Protein AF-0000000079924191 (afdb_homodimer)

Nearest PDB structures (foldseek):
  1yd8-assembly2_G  TM=4.237E-01  e=4.856E+00  Homo sapiens
  1yd8-assembly2_G  TM=4.232E-01  e=4.811E+00  Homo sapiens
  6upv-assembly1_L  TM=2.919E-01  e=5.060E+00  Homo sapiens

Structure (mmCIF, N/CA/C/O backbone):
data_AF-0000000079924191-model_v1
#
loop_
_entity.id
_entity.type
_entity.pdbx_description
1 polymer 'Immunity protein 41'
#
loop_
_atom_site.group_PDB
_atom_site.id
_atom_site.type_symbol
_atom_site.label_atom_id
_atom_site.label_alt_id
_atom_site.label_comp_id
_atom_site.label_asym_id
_atom_site.label_entity_id
_atom_site.label_seq_id
_atom_site.pdbx_PDB_ins_code
_atom_site.Cartn_x
_atom_site.Cartn_y
_atom_site.Cartn_z
_atom_site.occupancy
_atom_site.B_iso_or_equiv
_atom_site.auth_seq_id
_atom_site.auth_comp_id
_atom_site.auth_asym_id
_atom_site.auth_atom_id
_atom_site.pdbx_PDB_model_num
ATOM 1 N N . MET A 1 1 ? -20.125 10.992 14.367 1 41.91 1 MET A N 1
ATOM 2 C CA . MET A 1 1 ? -19 10.469 13.594 1 41.91 1 MET A CA 1
ATOM 3 C C . MET A 1 1 ? -19.438 10.062 12.195 1 41.91 1 MET A C 1
ATOM 5 O O . MET A 1 1 ? -20.453 9.375 12.039 1 41.91 1 MET A O 1
ATOM 9 N N . ASN A 1 2 ? -19.031 10.797 11.133 1 60.72 2 ASN A N 1
ATOM 10 C CA . ASN A 1 2 ? -19.531 10.555 9.781 1 60.72 2 ASN A CA 1
ATOM 11 C C . ASN A 1 2 ? -19.328 9.109 9.359 1 60.72 2 ASN A C 1
ATOM 13 O O . ASN A 1 2 ? -18.359 8.469 9.773 1 60.72 2 ASN A O 1
ATOM 17 N N . ASN A 1 3 ? -20.359 8.445 8.875 1 90.88 3 ASN A N 1
ATOM 18 C CA . ASN A 1 3 ? -20.562 7.043 8.516 1 90.88 3 ASN A CA 1
ATOM 19 C C . ASN A 1 3 ? -19.391 6.508 7.695 1 90.88 3 ASN A C 1
ATOM 21 O O . ASN A 1 3 ? -18.938 5.383 7.918 1 90.88 3 ASN A O 1
ATOM 25 N N . HIS A 1 4 ? -18.719 7.43 7.125 1 95.06 4 HIS A N 1
ATOM 26 C CA . HIS A 1 4 ? -17.688 6.93 6.23 1 95.06 4 HIS A CA 1
ATOM 27 C C . HIS A 1 4 ? -16.359 6.742 6.965 1 95.06 4 HIS A C 1
ATOM 29 O O . HIS A 1 4 ? -15.617 5.797 6.691 1 95.06 4 HIS A O 1
ATOM 35 N N . VAL A 1 5 ? -16.094 7.562 7.984 1 96.19 5 VAL A N 1
ATOM 36 C CA . VAL A 1 5 ? -14.898 7.406 8.812 1 96.19 5 VAL A CA 1
ATOM 37 C C . VAL A 1 5 ? -15.023 6.148 9.664 1 96.19 5 VAL A C 1
ATOM 39 O O . VAL A 1 5 ? -14.039 5.445 9.898 1 96.19 5 VAL A O 1
ATOM 42 N N . GLN A 1 6 ? -16.219 5.906 10.102 1 97.31 6 GLN A N 1
ATOM 43 C CA . GLN A 1 6 ? -16.469 4.688 10.867 1 97.31 6 GLN A CA 1
ATOM 44 C C . GLN A 1 6 ? -16.234 3.443 10.016 1 97.31 6 GLN A C 1
ATOM 46 O O . GLN A 1 6 ? -15.711 2.438 10.508 1 97.31 6 GLN A O 1
ATOM 51 N N . ILE A 1 7 ? -16.641 3.504 8.789 1 98.19 7 ILE A N 1
ATOM 52 C CA . ILE A 1 7 ? -16.406 2.395 7.871 1 98.19 7 ILE A CA 1
ATOM 53 C C . ILE A 1 7 ? -14.914 2.168 7.699 1 98.19 7 ILE A C 1
ATOM 55 O O . ILE A 1 7 ? -14.438 1.031 7.75 1 98.19 7 ILE A O 1
ATOM 59 N N . LEU A 1 8 ? -14.164 3.229 7.484 1 98.31 8 LEU A N 1
ATOM 60 C CA . LEU A 1 8 ? -12.711 3.133 7.387 1 98.31 8 LEU A CA 1
ATOM 61 C C . LEU A 1 8 ? -12.117 2.553 8.672 1 98.31 8 LEU A C 1
ATOM 63 O O . LEU A 1 8 ? -11.281 1.65 8.617 1 98.31 8 LEU A O 1
ATOM 67 N N . PHE A 1 9 ? -12.617 3.053 9.789 1 98.44 9 PHE A N 1
ATOM 68 C CA . PHE A 1 9 ? -12.148 2.584 11.086 1 98.44 9 PHE A CA 1
ATOM 69 C C . PHE A 1 9 ? -12.438 1.099 11.258 1 98.44 9 PHE A C 1
ATOM 71 O O . PHE A 1 9 ? -11.594 0.348 11.758 1 98.44 9 PHE A O 1
ATOM 78 N N . ASN A 1 10 ? -13.602 0.72 10.906 1 98.44 10 ASN A N 1
ATOM 79 C CA . ASN A 1 10 ? -13.969 -0.6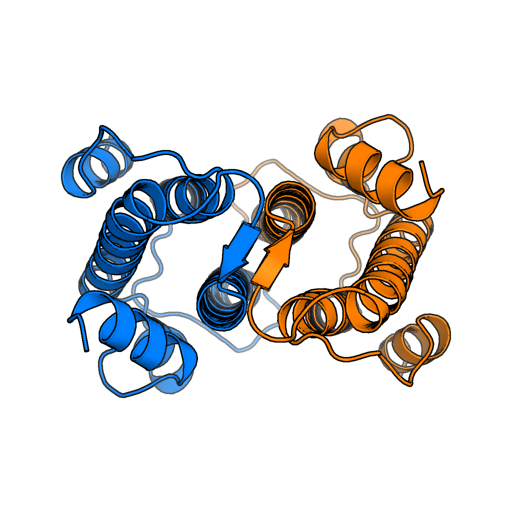9 10.984 1 98.44 10 ASN A CA 1
ATOM 80 C C . ASN A 1 10 ? -13.031 -1.56 10.148 1 98.44 10 ASN A C 1
ATOM 82 O O . ASN A 1 10 ? -12.688 -2.672 10.547 1 98.44 10 ASN A O 1
ATOM 86 N N . ASN A 1 11 ? -12.711 -1.143 9 1 98.62 11 ASN A N 1
ATOM 87 C CA . ASN A 1 11 ? -11.758 -1.878 8.18 1 98.62 11 ASN A CA 1
ATOM 88 C C . ASN A 1 11 ? -10.367 -1.888 8.805 1 98.62 11 ASN A C 1
ATOM 90 O O . ASN A 1 11 ? -9.711 -2.932 8.859 1 98.62 11 ASN A O 1
ATOM 94 N N . TYR A 1 12 ? -9.992 -0.776 9.32 1 98.44 12 TYR A N 1
ATOM 95 C CA . TYR A 1 12 ? -8.695 -0.661 9.977 1 98.44 12 TYR A CA 1
ATOM 96 C C . TYR A 1 12 ? -8.586 -1.649 11.133 1 98.44 12 TYR A C 1
ATOM 98 O O . TYR A 1 12 ? -7.527 -2.252 11.344 1 98.44 12 TYR A O 1
ATOM 106 N N . LYS A 1 13 ? -9.664 -1.868 11.836 1 98.19 13 LYS A N 1
ATOM 107 C CA . LYS A 1 13 ? -9.672 -2.734 13.016 1 98.19 13 LYS A CA 1
ATOM 108 C C . LYS A 1 13 ? -10.078 -4.156 12.648 1 98.19 13 LYS A C 1
ATOM 110 O O . LYS A 1 13 ? -10.078 -5.051 13.5 1 98.19 13 LYS A O 1
ATOM 115 N N . GLY A 1 14 ? -10.414 -4.344 11.43 1 97.88 14 GLY A N 1
ATOM 116 C CA . GLY A 1 14 ? -10.898 -5.652 11.016 1 97.88 14 GLY A CA 1
ATOM 117 C C . GLY A 1 14 ? -12.188 -6.059 11.703 1 97.88 14 GLY A C 1
ATOM 118 O O . GLY A 1 14 ? -12.344 -7.211 12.109 1 97.88 14 GLY A O 1
ATOM 119 N N . LYS A 1 15 ? -13.047 -5.105 11.883 1 97.62 15 LYS A N 1
ATOM 120 C CA . LYS A 1 15 ? -14.312 -5.41 12.547 1 97.62 15 LYS A CA 1
ATOM 121 C C . LYS A 1 15 ? -15.242 -6.199 11.625 1 97.62 15 LYS A C 1
ATOM 123 O O . LYS A 1 15 ? -15.133 -6.113 10.398 1 97.62 15 LYS A O 1
ATOM 128 N N . ASN A 1 16 ? -16.25 -6.828 12.25 1 96.75 16 ASN A N 1
ATOM 129 C CA . ASN A 1 16 ? -17.172 -7.684 11.531 1 96.75 16 ASN A CA 1
ATOM 130 C C . ASN A 1 16 ? -17.828 -6.941 10.359 1 96.75 16 ASN A C 1
ATOM 132 O O . ASN A 1 16 ? -18.219 -5.781 10.5 1 96.75 16 ASN A O 1
ATOM 136 N N . ASP A 1 17 ? -17.859 -7.605 9.211 1 96.38 17 ASP A N 1
ATOM 137 C CA . ASP A 1 17 ? -18.562 -7.191 8 1 96.38 17 ASP A CA 1
ATOM 138 C C . ASP A 1 17 ? -17.766 -6.137 7.234 1 96.38 17 ASP A C 1
ATOM 140 O O . ASP A 1 17 ? -18.219 -5.637 6.203 1 96.38 17 ASP A O 1
ATOM 144 N N . SER A 1 18 ? -16.625 -5.766 7.734 1 97.94 18 SER A N 1
ATOM 145 C CA . SER A 1 18 ? -15.742 -4.922 6.934 1 97.94 18 SER A CA 1
ATOM 146 C C . SER A 1 18 ? -15.039 -5.734 5.855 1 97.94 18 SER A C 1
ATOM 148 O O . SER A 1 18 ? -15.008 -6.965 5.91 1 97.94 18 SER A O 1
ATOM 150 N N . PHE A 1 19 ? -14.5 -5.07 4.844 1 98.5 19 PHE A N 1
ATOM 151 C CA . PHE A 1 19 ? -13.805 -5.773 3.771 1 98.5 19 PHE A CA 1
ATOM 152 C C . PHE A 1 19 ? -12.586 -6.512 4.312 1 98.5 19 PHE A C 1
ATOM 154 O O . PHE A 1 19 ? -12.352 -7.672 3.969 1 98.5 19 PHE A O 1
ATOM 161 N N . ILE A 1 20 ? -11.844 -5.898 5.223 1 98.38 20 ILE A N 1
ATOM 162 C CA . ILE A 1 20 ? -10.641 -6.5 5.789 1 98.38 20 ILE A CA 1
ATOM 163 C C . ILE A 1 20 ? -11.023 -7.691 6.66 1 98.38 20 ILE A C 1
ATOM 165 O O . ILE A 1 20 ? -10.305 -8.695 6.707 1 98.38 20 ILE A O 1
ATOM 169 N N . TYR A 1 21 ? -12.133 -7.523 7.371 1 98 21 TYR A N 1
ATOM 170 C CA . TYR A 1 21 ? -12.641 -8.672 8.109 1 98 21 TYR A CA 1
ATOM 171 C C . TYR A 1 21 ? -12.844 -9.875 7.188 1 98 21 TYR A C 1
ATOM 173 O O . TYR A 1 21 ? -12.398 -10.984 7.496 1 98 21 TYR A O 1
ATOM 181 N N . TYR A 1 22 ? -13.461 -9.688 6.039 1 97.81 22 TYR A N 1
ATOM 182 C CA . TYR A 1 22 ? -13.711 -10.766 5.094 1 97.81 22 TYR A CA 1
ATOM 183 C C . TYR A 1 22 ? -12.406 -11.336 4.551 1 97.81 22 TYR A C 1
ATOM 185 O O . TYR A 1 22 ? -12.266 -12.547 4.402 1 97.81 22 TYR A O 1
ATOM 193 N N . LEU A 1 23 ? -11.43 -10.477 4.266 1 96.69 23 LEU A N 1
ATOM 194 C CA . LEU A 1 23 ? -10.133 -10.93 3.77 1 96.69 23 LEU A CA 1
ATOM 195 C C . LEU A 1 23 ? -9.406 -11.758 4.824 1 96.69 23 LEU A C 1
ATOM 197 O O . LEU A 1 23 ? -8.867 -12.82 4.523 1 96.69 23 LEU A O 1
ATOM 201 N N . HIS A 1 24 ? -9.391 -11.297 6.07 1 94.88 24 HIS A N 1
ATOM 202 C CA . HIS A 1 24 ? -8.539 -11.82 7.133 1 94.88 24 HIS A CA 1
ATOM 203 C C . HIS A 1 24 ? -9.195 -13.016 7.828 1 94.88 24 HIS A C 1
ATOM 205 O O . HIS A 1 24 ? -8.555 -14.047 8.039 1 94.88 24 HIS A O 1
ATOM 211 N N . GLU A 1 25 ? -10.445 -12.875 8.219 1 95.06 25 GLU A N 1
ATOM 212 C CA . GLU A 1 25 ? -11.109 -13.875 9.055 1 95.06 25 GLU A CA 1
ATOM 213 C C . GLU A 1 25 ? -11.789 -14.938 8.211 1 95.06 25 GLU A C 1
ATOM 215 O O . GLU A 1 25 ? -11.883 -16.094 8.617 1 95.06 25 GLU A O 1
ATOM 220 N N . LYS A 1 26 ? -12.211 -14.57 7.02 1 96 26 LYS A N 1
ATOM 221 C CA . LYS A 1 26 ? -13.047 -15.469 6.23 1 96 26 LYS A CA 1
ATOM 222 C C . LYS A 1 26 ? -12.336 -15.906 4.957 1 96 26 LYS A C 1
ATOM 224 O O . LYS A 1 26 ? -12.758 -16.859 4.293 1 96 26 LYS A O 1
ATOM 229 N N . ASN A 1 27 ? -11.258 -15.258 4.598 1 96.12 27 ASN A N 1
ATOM 230 C CA . ASN A 1 27 ? -10.531 -15.508 3.357 1 96.12 27 ASN A CA 1
ATOM 231 C C . ASN A 1 27 ? -11.445 -15.43 2.143 1 96.12 27 ASN A C 1
ATOM 233 O O . ASN A 1 27 ? -11.43 -16.312 1.284 1 96.12 27 ASN A O 1
ATOM 237 N N . ILE A 1 28 ? -12.227 -14.398 2.102 1 97.31 28 ILE A N 1
ATOM 238 C CA . ILE A 1 28 ? -13.18 -14.195 1.019 1 97.31 28 ILE A CA 1
ATOM 239 C C . ILE A 1 28 ? -13 -12.805 0.425 1 97.31 28 ILE A C 1
ATOM 241 O O . ILE A 1 28 ? -12.859 -11.82 1.16 1 97.31 28 ILE A O 1
ATOM 245 N N . PHE A 1 29 ? -12.914 -12.734 -0.883 1 97.44 29 PHE A N 1
ATOM 246 C CA . PHE A 1 29 ? -13.078 -11.445 -1.546 1 97.44 29 PHE A CA 1
ATOM 247 C C . PHE A 1 29 ? -14.547 -11.07 -1.646 1 97.44 29 PHE A C 1
ATOM 249 O O . PHE A 1 29 ? -15.25 -11.523 -2.553 1 97.44 29 PHE A O 1
ATOM 256 N N . ASN A 1 30 ? -14.961 -10.312 -0.747 1 97.5 30 ASN A N 1
ATOM 257 C CA . ASN A 1 30 ? -16.344 -9.852 -0.743 1 97.5 30 ASN A CA 1
ATOM 258 C C . ASN A 1 30 ? -16.484 -8.523 -1.489 1 97.5 30 ASN A C 1
ATOM 260 O O . ASN A 1 30 ? -16.188 -7.465 -0.945 1 97.5 30 ASN A O 1
ATOM 264 N N . GLU A 1 31 ? -17.062 -8.625 -2.668 1 95.5 31 GLU A N 1
ATOM 265 C CA . GLU A 1 31 ? -17.141 -7.473 -3.562 1 95.5 31 GLU A CA 1
ATOM 266 C C . GLU A 1 31 ? -17.938 -6.336 -2.939 1 95.5 31 GLU A C 1
ATOM 268 O O . GLU A 1 31 ? -17.562 -5.168 -3.043 1 95.5 31 GLU A O 1
ATOM 273 N N . ASN A 1 32 ? -19.031 -6.621 -2.342 1 95.94 32 ASN A N 1
ATOM 274 C CA . ASN A 1 32 ? -19.891 -5.598 -1.75 1 95.94 32 ASN A CA 1
ATOM 275 C C . ASN A 1 32 ? -19.156 -4.801 -0.68 1 95.94 32 ASN A C 1
ATOM 277 O O . ASN A 1 32 ? -19.234 -3.572 -0.643 1 95.94 32 ASN A O 1
ATOM 281 N N . SER A 1 33 ? -18.484 -5.496 0.225 1 97.38 33 SER A N 1
ATOM 282 C CA . SER A 1 33 ? -17.75 -4.797 1.272 1 97.38 33 SER A CA 1
ATOM 283 C C . SER A 1 33 ? -16.578 -4.012 0.693 1 97.38 33 SER A C 1
ATOM 285 O O . SER A 1 33 ? -16.203 -2.965 1.221 1 97.38 33 SER A O 1
ATOM 287 N N . PHE A 1 34 ? -15.961 -4.465 -0.397 1 97.75 34 PHE A N 1
ATOM 288 C CA . PHE A 1 34 ? -14.938 -3.713 -1.115 1 97.75 34 PHE A CA 1
ATOM 289 C C . PHE A 1 34 ? -15.492 -2.385 -1.618 1 97.75 34 PHE A C 1
ATOM 291 O O . PHE A 1 34 ? -14.875 -1.335 -1.418 1 97.75 34 PHE A O 1
ATOM 298 N N . ILE A 1 35 ? -16.641 -2.471 -2.238 1 95.62 35 ILE A N 1
ATOM 299 C CA . ILE A 1 35 ? -17.297 -1.287 -2.799 1 95.62 35 ILE A CA 1
ATOM 300 C C . ILE A 1 35 ? -17.625 -0.299 -1.683 1 95.62 35 ILE A C 1
ATOM 302 O O . ILE A 1 35 ? -17.375 0.903 -1.819 1 95.62 35 ILE A O 1
ATOM 306 N N . GLU A 1 36 ? -18.156 -0.8 -0.622 1 96.5 36 GLU A N 1
ATOM 307 C CA . GLU A 1 36 ? -18.484 0.048 0.524 1 96.5 36 GLU A CA 1
ATOM 308 C C . GLU A 1 36 ? -17.234 0.754 1.047 1 96.5 36 GLU A C 1
ATOM 310 O O . GLU A 1 36 ? -17.266 1.944 1.366 1 96.5 36 GLU A O 1
ATOM 315 N N . TYR A 1 37 ? -16.156 0.016 1.197 1 98.06 37 TYR A N 1
ATOM 316 C CA . TYR A 1 37 ? -14.867 0.561 1.63 1 98.06 37 TYR A CA 1
ATOM 317 C C . TYR A 1 37 ? -14.414 1.688 0.709 1 98.06 37 TYR A C 1
ATOM 319 O O . TYR A 1 37 ? -14.07 2.777 1.174 1 98.06 37 TYR A O 1
ATOM 327 N N . CYS A 1 38 ? -14.453 1.462 -0.614 1 97.5 38 CYS A N 1
ATOM 328 C CA . CYS A 1 38 ? -14.023 2.461 -1.584 1 97.5 38 CYS A CA 1
ATOM 329 C C . CYS A 1 38 ? -14.906 3.701 -1.522 1 97.5 38 CYS A C 1
ATOM 331 O O . CYS A 1 38 ? -14.406 4.828 -1.558 1 97.5 38 CYS A O 1
ATOM 333 N N . LYS A 1 39 ? -16.188 3.5 -1.4 1 95.56 39 LYS A N 1
ATOM 334 C CA . LYS A 1 39 ? -17.109 4.617 -1.291 1 95.56 39 LYS A CA 1
ATOM 335 C C . LYS A 1 39 ? -16.812 5.465 -0.057 1 95.56 39 LYS A C 1
ATOM 337 O O . LYS A 1 39 ? -16.922 6.691 -0.101 1 95.56 39 LYS A O 1
ATOM 342 N N . ALA A 1 40 ? -16.531 4.789 1.008 1 96.69 40 ALA A N 1
ATOM 343 C CA . ALA A 1 40 ? -16.203 5.504 2.24 1 96.69 40 ALA A CA 1
ATOM 344 C C . ALA A 1 40 ? -14.992 6.402 2.047 1 96.69 40 ALA A C 1
ATOM 346 O O . ALA A 1 40 ? -15 7.566 2.457 1 96.69 40 ALA A O 1
ATOM 347 N N . ILE A 1 41 ? -13.93 5.902 1.415 1 96.88 41 ILE A N 1
ATOM 348 C CA . ILE A 1 41 ? -12.711 6.68 1.203 1 96.88 41 ILE A CA 1
ATOM 349 C C . ILE A 1 41 ? -13.008 7.855 0.274 1 96.88 41 ILE A C 1
ATOM 351 O O . ILE A 1 41 ? -12.516 8.961 0.49 1 96.88 41 ILE A O 1
ATOM 355 N N . ILE A 1 42 ? -13.82 7.664 -0.751 1 95 42 ILE A N 1
ATOM 356 C CA . ILE A 1 42 ? -14.203 8.727 -1.674 1 95 42 ILE A CA 1
ATOM 357 C C . ILE A 1 42 ? -14.883 9.859 -0.907 1 95 42 ILE A C 1
ATOM 359 O O . ILE A 1 42 ? -14.562 11.031 -1.104 1 95 42 ILE A O 1
ATOM 363 N N . LYS A 1 43 ? -15.781 9.477 -0.05 1 93.81 43 LYS A N 1
ATOM 364 C CA . LYS A 1 43 ? -16.5 10.477 0.732 1 93.81 43 LYS A CA 1
ATOM 365 C C . LYS A 1 43 ? -15.562 11.211 1.686 1 93.81 43 LYS A C 1
ATOM 367 O O . LYS A 1 43 ? -15.656 12.43 1.854 1 93.81 43 LYS A O 1
ATOM 372 N N . ILE A 1 44 ? -14.688 10.5 2.324 1 94.69 44 ILE A N 1
ATOM 373 C CA . ILE A 1 44 ? -13.688 11.102 3.201 1 94.69 44 ILE A CA 1
ATOM 374 C C . ILE A 1 44 ? -12.852 12.109 2.414 1 94.69 44 ILE A C 1
ATOM 376 O O . ILE A 1 44 ? -12.57 13.203 2.898 1 94.69 44 ILE A O 1
ATOM 380 N N . THR A 1 45 ? -12.43 11.727 1.236 1 93.56 45 THR A N 1
ATOM 381 C CA . THR A 1 45 ? -11.641 12.594 0.37 1 93.56 45 THR A CA 1
ATOM 382 C C . THR A 1 45 ? -12.406 13.883 0.059 1 93.56 45 THR A C 1
ATOM 384 O O . THR A 1 45 ? -11.836 14.977 0.116 1 93.56 45 THR A O 1
ATOM 387 N N . GLU A 1 46 ? -13.641 13.781 -0.231 1 90.44 46 GLU A N 1
ATOM 388 C CA . GLU A 1 46 ? -14.484 14.938 -0.544 1 90.44 46 GLU A CA 1
ATOM 389 C C . GLU A 1 46 ? -14.578 15.883 0.646 1 90.44 46 GLU A C 1
ATOM 391 O O . GLU A 1 46 ? -14.523 17.109 0.479 1 90.44 46 GLU A O 1
ATOM 396 N N . GLU A 1 47 ? -14.703 15.32 1.79 1 87.56 47 GLU A N 1
ATOM 397 C CA . GLU A 1 47 ? -14.867 16.109 3.002 1 87.56 47 GLU A CA 1
ATOM 398 C C . GLU A 1 47 ? -13.562 16.781 3.406 1 87.56 47 GLU A C 1
ATOM 400 O O . GLU A 1 47 ? -13.562 17.906 3.916 1 87.56 47 GLU A O 1
ATOM 405 N N . ASN A 1 48 ? -12.469 16.047 3.303 1 79.81 48 ASN A N 1
ATOM 406 C CA . ASN A 1 48 ? -11.156 16.609 3.631 1 79.81 48 ASN A CA 1
ATOM 407 C C . ASN A 1 48 ? -10.758 17.719 2.658 1 79.81 48 ASN A C 1
ATOM 409 O O . ASN A 1 48 ? -10.133 18.703 3.055 1 79.81 48 ASN A O 1
ATOM 413 N N . PHE A 1 49 ? -11.039 17.594 1.396 1 71.75 49 PHE A N 1
ATOM 414 C CA . PHE A 1 49 ? -10.773 18.641 0.415 1 71.75 49 PHE A CA 1
ATOM 415 C C . PHE A 1 49 ? -11.406 19.953 0.839 1 71.75 49 PHE A C 1
ATOM 417 O O . PHE A 1 49 ? -10.781 21.016 0.75 1 71.75 49 PHE A O 1
ATOM 424 N N . LYS A 1 50 ? -12.453 19.953 1.338 1 62.03 50 LYS A N 1
ATOM 425 C CA . LYS A 1 50 ? -13.227 21.125 1.708 1 62.03 50 LYS A CA 1
ATOM 426 C C . LYS A 1 50 ? -12.656 21.797 2.957 1 62.03 50 LYS A C 1
ATOM 428 O O . LYS A 1 50 ? -12.836 23 3.168 1 62.03 50 LYS A O 1
ATOM 433 N N . ARG A 1 51 ? -11.953 21.125 3.652 1 60 51 ARG A N 1
ATOM 434 C CA . ARG A 1 51 ? -11.617 21.656 4.973 1 60 51 ARG A CA 1
ATOM 435 C C . ARG A 1 51 ? -10.141 22 5.066 1 60 51 ARG A C 1
ATOM 437 O O . ARG A 1 51 ? -9.75 22.875 5.836 1 60 51 ARG A O 1
ATOM 444 N N . TYR A 1 52 ? -9.406 21.141 4.48 1 57.41 52 TYR A N 1
ATOM 445 C CA . TYR A 1 52 ? -8.023 21.219 4.941 1 57.41 52 TYR A CA 1
ATOM 446 C C . TYR A 1 52 ? -7.137 21.891 3.895 1 57.41 52 TYR A C 1
ATOM 448 O O . TYR A 1 52 ? -7.406 21.797 2.695 1 57.41 52 TYR A O 1
ATOM 456 N N . ASN A 1 53 ? -6.211 22.609 4.391 1 62.91 53 ASN A N 1
ATOM 457 C CA . ASN A 1 53 ? -5.109 23.188 3.625 1 62.91 53 ASN A CA 1
ATOM 458 C C . ASN A 1 53 ? -4.391 22.125 2.793 1 62.91 53 ASN A C 1
ATOM 460 O O . ASN A 1 53 ? -4.273 20.984 3.215 1 62.91 53 ASN A O 1
ATOM 464 N N . HIS A 1 54 ? -4.133 22.484 1.598 1 72.31 54 HIS A N 1
ATOM 465 C CA . HIS A 1 54 ? -3.605 21.656 0.524 1 72.31 54 HIS A CA 1
ATOM 466 C C . HIS A 1 54 ? -2.236 21.078 0.89 1 72.31 54 HIS A C 1
ATOM 468 O O . HIS A 1 54 ? -1.791 20.094 0.301 1 72.31 54 HIS A O 1
ATOM 474 N N . LYS A 1 55 ? -1.769 21.578 2.189 1 83.56 55 LYS A N 1
ATOM 475 C CA . LYS A 1 55 ? -0.396 21.125 2.422 1 83.56 55 LYS A CA 1
ATOM 476 C C . LYS A 1 55 ? -0.347 20.016 3.471 1 83.56 55 LYS A C 1
ATOM 478 O O . LYS A 1 55 ? 0.607 19.234 3.512 1 83.56 55 LYS A O 1
ATOM 483 N N . ASN A 1 56 ? -1.422 19.938 4.316 1 87.94 56 ASN A N 1
ATOM 484 C CA . ASN A 1 56 ? -1.408 18.953 5.395 1 87.94 56 ASN A CA 1
ATOM 485 C C . ASN A 1 56 ? -2.646 18.062 5.352 1 87.94 56 ASN A C 1
ATOM 487 O O . ASN A 1 56 ? -3.705 18.484 4.887 1 87.94 56 ASN A O 1
ATOM 491 N N . ILE A 1 57 ? -2.451 16.797 5.805 1 90.5 57 ILE A N 1
ATOM 492 C CA . ILE A 1 57 ? -3.57 15.859 5.91 1 90.5 57 ILE A CA 1
ATOM 493 C C . ILE A 1 57 ? -3.582 15.219 7.293 1 90.5 57 ILE A C 1
ATOM 495 O O . ILE A 1 57 ? -2.57 15.234 8 1 90.5 57 ILE A O 1
ATOM 499 N N . ASP A 1 58 ? -4.797 14.773 7.664 1 91.25 58 ASP A N 1
ATOM 500 C CA . ASP A 1 58 ? -4.996 14.164 8.969 1 91.25 58 ASP A CA 1
ATOM 501 C C . ASP A 1 58 ? -4.184 12.875 9.102 1 91.25 58 ASP A C 1
ATOM 503 O O . ASP A 1 58 ? -4.297 11.977 8.266 1 91.25 58 ASP A O 1
ATOM 507 N N . ARG A 1 59 ? -3.398 12.773 10.156 1 92.81 59 ARG A N 1
ATOM 508 C CA . ARG A 1 59 ? -2.516 11.625 10.375 1 92.81 59 ARG A CA 1
ATOM 509 C C . ARG A 1 59 ? -3.318 10.352 10.602 1 92.81 59 ARG A C 1
ATOM 511 O O . ARG A 1 59 ? -3.014 9.305 10.023 1 92.81 59 ARG A O 1
ATOM 518 N N . LYS A 1 60 ? -4.309 10.414 11.492 1 94 60 LYS A N 1
ATOM 519 C CA . LYS A 1 60 ? -5.078 9.227 11.844 1 94 60 LYS A CA 1
ATOM 520 C C . LYS A 1 60 ? -5.781 8.641 10.625 1 94 60 LYS A C 1
ATOM 522 O O . LYS A 1 60 ? -5.727 7.434 10.391 1 94 60 LYS A O 1
ATOM 527 N N . ILE A 1 61 ? -6.395 9.539 9.844 1 95.25 61 ILE A N 1
ATOM 528 C CA . ILE A 1 61 ? -7.102 9.102 8.648 1 95.25 61 ILE A CA 1
ATOM 529 C C . ILE A 1 61 ? -6.102 8.523 7.641 1 95.25 61 ILE A C 1
ATOM 531 O O . ILE A 1 61 ? -6.328 7.453 7.078 1 95.25 61 ILE A O 1
ATOM 535 N N . SER A 1 62 ? -4.992 9.219 7.414 1 95.56 62 SER A N 1
ATOM 536 C CA . SER A 1 62 ? -3.967 8.781 6.477 1 95.56 62 SER A CA 1
ATOM 537 C C . SER A 1 62 ? -3.377 7.434 6.895 1 95.56 62 SER A C 1
ATOM 539 O O . SER A 1 62 ? -3.131 6.57 6.051 1 95.56 62 SER A O 1
ATOM 541 N N . LYS A 1 63 ? -3.199 7.289 8.188 1 96.44 63 LYS A N 1
ATOM 542 C CA . LYS A 1 63 ? -2.699 6.031 8.734 1 96.44 63 LYS A CA 1
ATOM 543 C C . LYS A 1 63 ? -3.65 4.879 8.422 1 96.44 63 LYS A C 1
ATOM 545 O O . LYS A 1 63 ? -3.225 3.824 7.953 1 96.44 63 LYS A O 1
ATOM 550 N N . MET A 1 64 ? -4.891 5.109 8.68 1 98 64 MET A N 1
ATOM 551 C CA . MET A 1 64 ? -5.875 4.051 8.453 1 98 64 MET A CA 1
ATOM 552 C C . MET A 1 64 ? -5.973 3.709 6.973 1 98 64 MET A C 1
ATOM 554 O O . MET A 1 64 ? -6.07 2.537 6.605 1 98 64 MET A O 1
ATOM 558 N N . ILE A 1 65 ? -5.906 4.719 6.133 1 98.31 65 ILE A N 1
ATOM 559 C CA . ILE A 1 65 ? -6.02 4.496 4.695 1 98.31 65 ILE A CA 1
ATOM 560 C C . ILE A 1 65 ? -4.785 3.752 4.188 1 98.31 65 ILE A C 1
ATOM 562 O O . ILE A 1 65 ? -4.906 2.756 3.471 1 98.31 65 ILE A O 1
ATOM 566 N N . ASN A 1 66 ? -3.623 4.195 4.559 1 98.19 66 ASN A N 1
ATOM 567 C CA . ASN A 1 66 ? -2.402 3.523 4.129 1 98.19 66 ASN A CA 1
ATOM 568 C C . ASN A 1 66 ? -2.363 2.074 4.602 1 98.19 66 ASN A C 1
ATOM 570 O O . ASN A 1 66 ? -1.991 1.178 3.844 1 98.19 66 ASN A O 1
ATOM 574 N N . TYR A 1 67 ? -2.719 1.885 5.859 1 98.12 67 TYR A N 1
ATOM 575 C CA . TYR A 1 67 ? -2.693 0.551 6.445 1 98.12 67 TYR A CA 1
ATOM 576 C C . TYR A 1 67 ? -3.629 -0.393 5.699 1 98.12 67 TYR A C 1
ATOM 578 O O . TYR A 1 67 ? -3.242 -1.511 5.352 1 98.12 67 TYR A O 1
ATOM 586 N N . THR A 1 68 ? -4.844 0.025 5.527 1 98.62 68 THR A N 1
ATOM 587 C CA . THR A 1 68 ? -5.832 -0.836 4.887 1 98.62 68 THR A CA 1
ATOM 588 C C . THR A 1 68 ? -5.473 -1.083 3.426 1 98.62 68 THR A C 1
ATOM 590 O O . THR A 1 68 ? -5.672 -2.184 2.91 1 98.62 68 THR A O 1
ATOM 593 N N . TYR A 1 69 ? -4.961 -0.085 2.744 1 98.56 69 TYR A N 1
ATOM 594 C CA . TYR A 1 69 ? -4.473 -0.236 1.379 1 98.56 69 TYR A CA 1
ATOM 595 C C . TYR A 1 69 ? -3.42 -1.333 1.294 1 98.56 69 TYR A C 1
ATOM 597 O O . TYR A 1 69 ? -3.555 -2.273 0.507 1 98.56 69 TYR A O 1
ATOM 605 N N . GLY A 1 70 ? -2.389 -1.173 2.158 1 98.06 70 GLY A N 1
ATOM 606 C CA . GLY A 1 70 ? -1.339 -2.178 2.201 1 98.06 70 GLY A CA 1
ATOM 607 C C . GLY A 1 70 ? -1.854 -3.566 2.531 1 98.06 70 GLY A C 1
ATOM 608 O O . GLY A 1 70 ? -1.426 -4.551 1.927 1 98.06 70 GLY A O 1
ATOM 609 N N . TYR A 1 71 ? -2.766 -3.629 3.482 1 97.81 71 TYR A N 1
ATOM 610 C CA . TYR A 1 71 ? -3.316 -4.914 3.895 1 97.81 71 TYR A CA 1
ATOM 611 C C . TYR A 1 71 ? -4.02 -5.605 2.732 1 97.81 71 TYR A C 1
ATOM 613 O O . TYR A 1 71 ? -3.85 -6.809 2.521 1 97.81 71 TYR A O 1
ATOM 621 N N . ILE A 1 72 ? -4.812 -4.867 1.987 1 98.31 72 ILE A N 1
ATOM 622 C CA . ILE A 1 72 ? -5.566 -5.418 0.865 1 98.31 72 ILE A CA 1
ATOM 623 C C . ILE A 1 72 ? -4.605 -5.945 -0.195 1 98.31 72 ILE A C 1
ATOM 625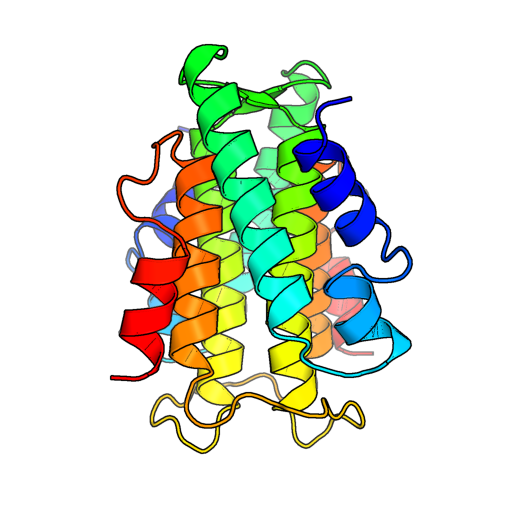 O O . ILE A 1 72 ? -4.73 -7.086 -0.643 1 98.31 72 ILE A O 1
ATOM 629 N N . LEU A 1 73 ? -3.59 -5.16 -0.577 1 98.06 73 LEU A N 1
ATOM 630 C CA . LEU A 1 73 ? -2.623 -5.586 -1.583 1 98.06 73 LEU A CA 1
ATOM 631 C C . LEU A 1 73 ? -1.845 -6.805 -1.105 1 98.06 73 LEU A C 1
ATOM 633 O O . LEU A 1 73 ? -1.605 -7.738 -1.878 1 98.06 73 LEU A O 1
ATOM 637 N N . LYS A 1 74 ? -1.447 -6.828 0.175 1 97.88 74 LYS A N 1
ATOM 638 C CA . LYS A 1 74 ? -0.718 -7.969 0.723 1 97.88 74 LYS A CA 1
ATOM 639 C C . LYS A 1 74 ? -1.583 -9.227 0.727 1 97.88 74 LYS A C 1
ATOM 641 O O . LYS A 1 74 ? -1.078 -10.336 0.538 1 97.88 74 LYS A O 1
ATOM 646 N N . SER A 1 75 ? -2.898 -9.078 0.959 1 97.25 75 SER A N 1
ATOM 647 C CA . SER A 1 75 ? -3.793 -10.234 0.89 1 97.25 75 SER A CA 1
ATOM 648 C C . SER A 1 75 ? -3.775 -10.859 -0.498 1 97.25 75 SER A C 1
ATOM 650 O O . SER A 1 75 ? -3.846 -12.086 -0.631 1 97.25 75 SER A O 1
ATOM 652 N N . PHE A 1 76 ? -3.715 -10.062 -1.569 1 96.25 76 PHE A N 1
ATOM 653 C CA . PHE A 1 76 ? -3.596 -10.578 -2.926 1 96.25 76 PHE A CA 1
ATOM 654 C C . PHE A 1 76 ? -2.258 -11.281 -3.121 1 96.25 76 PHE A C 1
ATOM 656 O O . PHE A 1 76 ? -2.191 -12.336 -3.762 1 96.25 76 PHE A O 1
ATOM 663 N N . ILE A 1 77 ? -1.163 -10.719 -2.557 1 96 77 ILE A N 1
ATOM 664 C CA . ILE A 1 77 ? 0.158 -11.336 -2.627 1 96 77 ILE A CA 1
ATOM 665 C C . ILE A 1 77 ? 0.121 -12.719 -1.971 1 96 77 ILE A C 1
ATOM 667 O O . ILE A 1 77 ? 0.604 -13.695 -2.541 1 96 77 ILE A O 1
ATOM 671 N N . ASN A 1 78 ? -0.469 -12.766 -0.79 1 95.19 78 ASN A N 1
ATOM 672 C CA . ASN A 1 78 ? -0.573 -14.031 -0.073 1 95.19 78 ASN A CA 1
ATOM 673 C C . ASN A 1 78 ? -1.322 -15.078 -0.893 1 95.19 78 ASN A C 1
ATOM 675 O O . ASN A 1 78 ? -0.914 -16.234 -0.946 1 95.19 78 ASN A O 1
ATOM 679 N N . HIS A 1 79 ? -2.383 -14.742 -1.542 1 95.12 79 HIS A N 1
ATOM 680 C CA . HIS A 1 79 ? -3.182 -15.656 -2.35 1 95.12 79 HIS A CA 1
ATOM 681 C C . HIS A 1 79 ? -2.393 -16.156 -3.553 1 95.12 79 HIS A C 1
ATOM 683 O O . HIS A 1 79 ? -2.48 -17.344 -3.908 1 95.12 79 HIS A O 1
ATOM 689 N N . LEU A 1 80 ? -1.641 -15.289 -4.164 1 93.62 80 LEU A N 1
ATOM 690 C CA . LEU A 1 80 ? -0.952 -15.594 -5.414 1 93.62 80 LEU A CA 1
ATOM 691 C C . LEU A 1 80 ? 0.329 -16.375 -5.148 1 93.62 80 LEU A C 1
ATOM 693 O O . LEU A 1 80 ? 0.85 -17.047 -6.047 1 93.62 80 LEU A O 1
ATOM 697 N N . ASN A 1 81 ? 0.878 -16.172 -3.945 1 90.88 81 ASN A N 1
ATOM 698 C CA . ASN A 1 81 ? 2.119 -16.859 -3.605 1 90.88 81 ASN A CA 1
ATOM 699 C C . ASN A 1 81 ? 1.899 -18.359 -3.438 1 90.88 81 ASN A C 1
ATOM 701 O O . ASN A 1 81 ? 1.233 -18.797 -2.496 1 90.88 81 ASN A O 1
ATOM 705 N N . LYS A 1 82 ? 2.414 -19.141 -4.273 1 84.88 82 LYS A N 1
ATOM 706 C CA . LYS A 1 82 ? 2.223 -20.594 -4.309 1 84.88 82 LYS A CA 1
ATOM 707 C C . LYS A 1 82 ? 2.734 -21.25 -3.029 1 84.88 82 LYS A C 1
ATOM 709 O O . LYS A 1 82 ? 2.258 -22.312 -2.639 1 84.88 82 LYS A O 1
ATOM 714 N N . ASN A 1 83 ? 3.668 -20.547 -2.406 1 84.19 83 ASN A N 1
ATOM 715 C CA . ASN A 1 83 ? 4.254 -21.109 -1.19 1 84.19 83 ASN A CA 1
ATOM 716 C C . ASN A 1 83 ? 3.447 -20.719 0.046 1 84.19 83 ASN A C 1
ATOM 718 O O . ASN A 1 83 ? 3.848 -21.016 1.172 1 84.19 83 ASN A O 1
ATOM 722 N N . ASP A 1 84 ? 2.428 -20.078 -0.209 1 82.25 84 ASP A N 1
ATOM 723 C CA . ASP A 1 84 ? 1.573 -19.641 0.89 1 82.25 84 ASP A CA 1
ATOM 724 C C . ASP A 1 84 ? 0.306 -20.484 0.972 1 82.25 84 ASP A C 1
ATOM 726 O O . ASP A 1 84 ? -0.246 -20.891 -0.054 1 82.25 84 ASP A O 1
ATOM 730 N N . LEU A 1 85 ? -0.122 -20.734 2.264 1 84.5 85 LEU A N 1
ATOM 731 C CA . LEU A 1 85 ? -1.316 -21.547 2.488 1 84.5 85 LEU A CA 1
ATOM 732 C C . LEU A 1 85 ? -2.576 -20.688 2.377 1 84.5 85 LEU A C 1
ATOM 734 O O . LEU A 1 85 ? -3.68 -21.219 2.229 1 84.5 85 LEU A O 1
ATOM 738 N N . TYR A 1 86 ? -2.418 -19.453 2.441 1 88.38 86 TYR A N 1
ATOM 739 C CA . TYR A 1 86 ? -3.562 -18.547 2.344 1 88.38 86 TYR A CA 1
ATOM 740 C C . TYR A 1 86 ? -4.18 -18.609 0.952 1 88.38 86 TYR A C 1
ATOM 742 O O . TYR A 1 86 ? -3.508 -18.328 -0.043 1 88.38 86 TYR A O 1
ATOM 750 N N . LYS A 1 87 ? -5.516 -18.984 0.906 1 92.69 87 LYS A N 1
ATOM 751 C CA . LYS A 1 87 ? -6.281 -18.953 -0.338 1 92.69 87 LYS A CA 1
ATOM 752 C C . LYS A 1 87 ? -7.605 -18.219 -0.157 1 92.69 87 LYS A C 1
ATOM 754 O O . LYS A 1 87 ? -8.367 -18.531 0.758 1 92.69 87 LYS A O 1
ATOM 759 N N . MET A 1 88 ? -7.742 -17.25 -0.966 1 93.62 88 MET A N 1
ATOM 760 C CA . MET A 1 88 ? -8.938 -16.406 -0.942 1 93.62 88 MET A CA 1
ATOM 761 C C . MET A 1 88 ? -10.039 -17.016 -1.808 1 93.62 88 MET A C 1
ATOM 763 O O . MET A 1 88 ? -9.82 -17.312 -2.982 1 93.62 88 MET A O 1
ATOM 767 N N . SER A 1 89 ? -11.227 -17.219 -1.223 1 94.31 89 SER A N 1
ATOM 768 C CA . SER A 1 89 ? -12.406 -17.609 -1.994 1 94.31 89 SER A CA 1
ATOM 769 C C . SER A 1 89 ? -12.977 -16.422 -2.752 1 94.31 89 SER A C 1
ATOM 771 O O . SER A 1 89 ? -12.828 -15.266 -2.326 1 94.31 89 SER A O 1
ATOM 773 N N . ASN A 1 90 ? -13.664 -16.656 -3.906 1 94.38 90 ASN A N 1
ATOM 774 C CA . ASN A 1 90 ? -14.211 -15.633 -4.793 1 94.38 90 ASN A CA 1
ATOM 775 C C . ASN A 1 90 ? -13.133 -14.672 -5.281 1 94.38 90 ASN A C 1
ATOM 777 O O . ASN A 1 90 ? -13.367 -13.469 -5.406 1 94.38 90 ASN A O 1
ATOM 781 N N . TYR A 1 91 ? -11.906 -15.211 -5.34 1 93.25 91 TYR A N 1
ATOM 782 C CA . TYR A 1 91 ? -10.805 -14.43 -5.895 1 93.25 91 TYR A CA 1
ATOM 783 C C . TYR A 1 91 ? -11.125 -13.969 -7.312 1 93.25 91 TYR A C 1
ATOM 785 O O . TYR A 1 91 ? -11.516 -14.773 -8.164 1 93.25 91 TYR A O 1
ATOM 793 N N . PRO A 1 92 ? -11.078 -12.664 -7.48 1 91.88 92 PRO A N 1
ATOM 794 C CA . PRO A 1 92 ? -11.445 -12.148 -8.805 1 91.88 92 PRO A CA 1
ATOM 795 C C . PRO A 1 92 ? -10.336 -12.328 -9.836 1 91.88 92 PRO A C 1
ATOM 797 O O . PRO A 1 92 ? -9.703 -11.359 -10.258 1 91.88 92 PRO A O 1
ATOM 800 N N . VAL A 1 93 ? -10.18 -13.453 -10.383 1 87.94 93 VAL A N 1
ATOM 801 C CA . VAL A 1 93 ? -9.086 -13.836 -11.273 1 87.94 93 VAL A CA 1
ATOM 802 C C . VAL A 1 93 ? -9.086 -12.945 -12.508 1 87.94 93 VAL A C 1
ATOM 804 O O . VAL A 1 93 ? -8.062 -12.344 -12.852 1 87.94 93 VAL A O 1
ATOM 807 N N . LYS A 1 94 ? -10.25 -12.797 -13.133 1 87.94 94 LYS A N 1
ATOM 808 C CA . LYS A 1 94 ? -10.344 -12.086 -14.406 1 87.94 94 LYS A CA 1
ATOM 809 C C . LYS A 1 94 ? -10.336 -10.57 -14.195 1 87.94 94 LYS A C 1
ATOM 811 O O . LYS A 1 94 ? -9.906 -9.82 -15.062 1 87.94 94 LYS A O 1
ATOM 816 N N . ASN A 1 95 ? -10.703 -10.211 -12.953 1 92.5 95 ASN A N 1
ATOM 817 C CA . ASN A 1 95 ? -10.914 -8.789 -12.727 1 92.5 95 ASN A CA 1
ATOM 818 C C . ASN A 1 95 ? -9.938 -8.234 -11.688 1 92.5 95 ASN A C 1
ATOM 820 O O . ASN A 1 95 ? -10.117 -7.121 -11.195 1 92.5 95 ASN A O 1
ATOM 824 N N . LEU A 1 96 ? -8.945 -8.953 -11.383 1 93.25 96 LEU A N 1
ATOM 825 C CA . LEU A 1 96 ? -8.008 -8.578 -10.336 1 93.25 96 LEU A CA 1
ATOM 826 C C . LEU A 1 96 ? -7.465 -7.172 -10.578 1 93.25 96 LEU A C 1
ATOM 828 O O . LEU A 1 96 ? -7.562 -6.309 -9.703 1 93.25 96 LEU A O 1
ATOM 832 N N . TYR A 1 97 ? -6.977 -6.879 -11.758 1 93.19 97 TYR A N 1
ATOM 833 C CA . TYR A 1 97 ? -6.316 -5.613 -12.047 1 93.19 97 TYR A CA 1
ATOM 834 C C . TYR A 1 97 ? -7.328 -4.477 -12.125 1 93.19 97 TYR A C 1
ATOM 836 O O . TYR A 1 97 ? -6.992 -3.318 -11.867 1 93.19 97 TYR A O 1
ATOM 844 N N . GLY A 1 98 ? -8.562 -4.879 -12.508 1 94.44 98 GLY A N 1
ATOM 845 C CA . GLY A 1 98 ? -9.625 -3.895 -12.391 1 94.44 98 GLY A CA 1
ATOM 846 C C . GLY A 1 98 ? -9.852 -3.424 -10.961 1 94.44 98 GLY A C 1
ATOM 847 O O . GLY A 1 98 ? -9.93 -2.221 -10.711 1 94.44 98 GLY A O 1
ATOM 848 N N . TYR A 1 99 ? -9.922 -4.355 -10.016 1 95.25 99 TYR A N 1
ATOM 849 C CA . TYR A 1 99 ? -10.125 -4.027 -8.609 1 95.25 99 TYR A CA 1
ATOM 850 C C . TYR A 1 99 ? -8.922 -3.279 -8.047 1 95.25 99 TYR A C 1
ATOM 852 O O . TYR A 1 99 ? -9.078 -2.324 -7.281 1 95.25 99 TYR A O 1
ATOM 860 N N . ILE A 1 100 ? -7.734 -3.715 -8.414 1 96.62 100 ILE A N 1
ATOM 861 C CA . ILE A 1 100 ? -6.523 -3.029 -7.969 1 96.62 100 ILE A CA 1
ATOM 862 C C . ILE A 1 100 ? -6.516 -1.6 -8.5 1 96.62 100 ILE A C 1
ATOM 864 O O . ILE A 1 100 ? -6.152 -0.665 -7.785 1 96.62 100 ILE A O 1
ATOM 868 N N . SER A 1 101 ? -6.895 -1.409 -9.742 1 95.88 101 SER A N 1
ATOM 869 C CA . SER A 1 101 ? -6.957 -0.082 -10.344 1 95.88 101 SER A CA 1
ATOM 870 C C . SER A 1 101 ? -7.941 0.815 -9.602 1 95.88 101 SER A C 1
ATOM 872 O O . SER A 1 101 ? -7.66 1.991 -9.367 1 95.88 101 SER A O 1
ATOM 874 N N . ILE A 1 102 ? -9.086 0.318 -9.336 1 96 102 ILE A N 1
ATOM 875 C CA . ILE A 1 102 ? -10.078 1.068 -8.57 1 96 102 ILE A CA 1
ATOM 876 C C . ILE A 1 102 ? -9.484 1.467 -7.215 1 96 102 ILE A C 1
ATOM 878 O O . ILE A 1 102 ? -9.562 2.633 -6.816 1 96 102 ILE A O 1
ATOM 882 N N . LEU A 1 103 ? -8.93 0.471 -6.484 1 97.25 103 LEU A N 1
ATOM 883 C CA . LEU A 1 103 ? -8.312 0.71 -5.188 1 97.25 103 LEU A CA 1
ATOM 884 C C . LEU A 1 103 ? -7.27 1.818 -5.277 1 97.25 103 LEU A C 1
ATOM 886 O O . LEU A 1 103 ? -7.305 2.775 -4.5 1 97.25 103 LEU A O 1
ATOM 890 N N . ASP A 1 104 ? -6.406 1.814 -6.254 1 96.81 104 ASP A N 1
ATOM 891 C CA . ASP A 1 104 ? -5.367 2.812 -6.477 1 96.81 104 ASP A CA 1
ATOM 892 C C . ASP A 1 104 ? -5.973 4.195 -6.699 1 96.81 104 ASP A C 1
ATOM 894 O O . ASP A 1 104 ? -5.516 5.18 -6.109 1 96.81 104 ASP A O 1
ATOM 898 N N . THR A 1 105 ? -6.918 4.184 -7.578 1 96.12 105 THR A N 1
ATOM 899 C CA . THR A 1 105 ? -7.551 5.445 -7.934 1 96.12 105 THR A CA 1
ATOM 900 C C . THR A 1 105 ? -8.133 6.129 -6.699 1 96.12 105 THR A C 1
ATOM 902 O O . THR A 1 105 ? -7.898 7.316 -6.469 1 96.12 105 THR A O 1
ATOM 905 N N . VAL A 1 106 ? -8.828 5.379 -5.91 1 96.56 106 VAL A N 1
ATOM 906 C CA . VAL A 1 106 ? -9.516 5.891 -4.73 1 96.56 106 VAL A CA 1
ATOM 907 C C . VAL A 1 106 ? -8.492 6.352 -3.695 1 96.56 106 VAL A C 1
ATOM 909 O O . VAL A 1 106 ? -8.586 7.465 -3.17 1 96.56 106 VAL A O 1
ATOM 912 N N . ILE A 1 107 ? -7.492 5.527 -3.4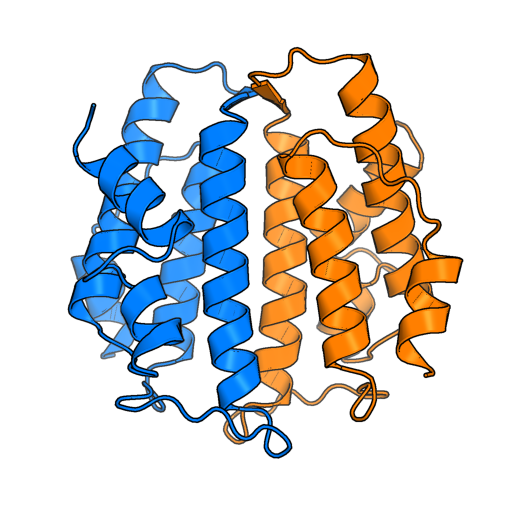3 1 97.44 107 ILE A N 1
ATOM 913 C CA . ILE A 1 107 ? -6.477 5.824 -2.422 1 97.44 107 ILE A CA 1
ATOM 914 C C . ILE A 1 107 ? -5.641 7.023 -2.869 1 97.44 107 ILE A C 1
ATOM 916 O O . ILE A 1 107 ? -5.398 7.945 -2.088 1 97.44 107 ILE A O 1
ATOM 920 N N . ASN A 1 108 ? -5.262 7.059 -4.102 1 95.31 108 ASN A N 1
ATOM 921 C CA . ASN A 1 108 ? -4.43 8.141 -4.613 1 95.31 108 ASN A CA 1
ATOM 922 C C . ASN A 1 108 ? -5.172 9.477 -4.598 1 95.31 108 ASN A C 1
ATOM 924 O O . ASN A 1 108 ? -4.562 10.523 -4.391 1 95.31 108 ASN A O 1
ATOM 928 N N . ALA A 1 109 ? -6.402 9.43 -4.859 1 94.31 109 ALA A N 1
ATOM 929 C CA . ALA A 1 109 ? -7.195 10.656 -4.824 1 94.31 109 ALA A CA 1
ATOM 930 C C . ALA A 1 109 ? -7.156 11.297 -3.436 1 94.31 109 ALA A C 1
ATOM 932 O O . ALA A 1 109 ? -7.035 12.516 -3.309 1 94.31 109 ALA A O 1
ATOM 933 N N . TYR A 1 110 ? -7.285 10.484 -2.381 1 95.5 110 TYR A N 1
ATOM 934 C CA . TYR A 1 110 ? -7.223 11.016 -1.021 1 95.5 110 TYR A CA 1
ATOM 935 C C . TYR A 1 110 ? -5.902 11.734 -0.775 1 95.5 110 TYR A C 1
ATOM 937 O O . TYR A 1 110 ? -5.891 12.883 -0.335 1 95.5 110 TYR A O 1
ATOM 945 N N . PHE A 1 111 ? -4.809 11.086 -1.116 1 95.25 111 PHE A N 1
ATOM 946 C CA . PHE A 1 111 ? -3.498 11.648 -0.811 1 95.25 111 PHE A CA 1
ATOM 947 C C . PHE A 1 111 ? -3.191 12.836 -1.715 1 95.25 111 PHE A C 1
ATOM 949 O O . PHE A 1 111 ? -2.482 13.766 -1.314 1 95.25 111 PHE A O 1
ATOM 956 N N . ALA A 1 112 ? -3.777 12.836 -2.896 1 93 112 ALA A N 1
ATOM 957 C CA . ALA A 1 112 ? -3.578 13.953 -3.816 1 93 112 ALA A CA 1
ATOM 958 C C . ALA A 1 112 ? -4.465 15.133 -3.443 1 93 112 ALA A C 1
ATOM 960 O O . ALA A 1 112 ? -4.234 16.266 -3.895 1 93 112 ALA A O 1
ATOM 961 N N . GLY A 1 113 ? -5.516 14.906 -2.658 1 91 113 GLY A N 1
ATOM 962 C CA . GLY A 1 113 ? -6.48 15.945 -2.328 1 91 113 GLY A CA 1
ATOM 963 C C . GLY A 1 113 ? -7.367 16.328 -3.498 1 91 113 GLY A C 1
ATOM 964 O O . GLY A 1 113 ? -7.688 17.5 -3.682 1 91 113 GLY A O 1
ATOM 965 N N . LYS A 1 114 ? -7.605 15.32 -4.293 1 89.12 114 LYS A N 1
ATOM 966 C CA . LYS A 1 114 ? -8.43 15.57 -5.473 1 89.12 114 LYS A CA 1
ATOM 967 C C . LYS A 1 114 ? -9.742 14.805 -5.402 1 89.12 114 LYS A C 1
ATOM 969 O O . LYS A 1 114 ? -9.75 13.602 -5.129 1 89.12 114 LYS A O 1
ATOM 974 N N . LYS A 1 115 ? -10.773 15.492 -5.594 1 88.75 115 LYS A N 1
ATOM 975 C CA . LYS A 1 115 ? -12.078 14.836 -5.652 1 88.75 115 LYS A CA 1
ATOM 976 C C . LYS A 1 115 ? -12.219 14.008 -6.926 1 88.75 115 LYS A C 1
ATOM 978 O O . LYS A 1 115 ? -11.82 14.445 -8.008 1 88.75 115 LYS A O 1
ATOM 983 N N . LEU A 1 116 ? -12.766 12.82 -6.723 1 89.69 116 LEU A N 1
ATOM 984 C CA . LEU A 1 116 ? -13.031 11.984 -7.891 1 89.69 116 LEU A CA 1
ATOM 985 C C . LEU A 1 116 ? -14.32 12.422 -8.586 1 89.69 116 LEU A C 1
ATOM 987 O O . LEU A 1 116 ? -15.336 12.648 -7.926 1 89.69 116 LEU A O 1
ATOM 991 N N . ASP A 1 117 ? -14.211 12.641 -9.883 1 85.31 117 ASP A N 1
ATOM 992 C CA . ASP A 1 117 ? -15.375 13.039 -10.664 1 85.31 117 ASP A CA 1
ATOM 993 C C . ASP A 1 117 ? -16.156 11.812 -11.133 1 85.31 117 ASP A C 1
ATOM 995 O O . ASP A 1 117 ? -17.25 11.953 -11.711 1 85.31 117 ASP A O 1
ATOM 999 N N . ILE A 1 118 ? -15.633 10.672 -10.93 1 81.69 118 ILE A N 1
ATOM 1000 C CA . ILE A 1 118 ? -16.25 9.43 -11.391 1 81.69 118 ILE A CA 1
ATOM 1001 C C . ILE A 1 118 ? -16.766 8.641 -10.188 1 81.69 118 ILE A C 1
ATOM 1003 O O . ILE A 1 118 ? -16.109 8.562 -9.148 1 81.69 118 ILE A O 1
ATOM 1007 N N . SER A 1 119 ? -18 8.102 -10.406 1 85.88 119 SER A N 1
ATOM 1008 C CA . SER A 1 119 ? -18.578 7.281 -9.344 1 85.88 119 SER A CA 1
ATOM 1009 C C . SER A 1 119 ? -17.938 5.902 -9.297 1 85.88 119 SER A C 1
ATOM 1011 O O . SER A 1 119 ? -17.344 5.449 -10.281 1 85.88 119 SER A O 1
ATOM 1013 N N . ILE A 1 120 ? -18 5.277 -8.117 1 86.44 120 ILE A N 1
ATOM 1014 C CA . ILE A 1 120 ? -17.469 3.936 -7.953 1 86.44 120 ILE A CA 1
ATOM 1015 C C . ILE A 1 120 ? -18.125 2.984 -8.945 1 86.44 120 ILE A C 1
ATOM 1017 O O . ILE A 1 120 ? -17.484 2.074 -9.477 1 86.44 120 ILE A O 1
ATOM 1021 N N . ASP A 1 121 ? -19.438 3.246 -9.172 1 86 121 ASP A N 1
ATOM 1022 C CA . ASP A 1 121 ? -20.156 2.41 -10.117 1 86 121 ASP A CA 1
ATOM 1023 C C . ASP A 1 121 ? -19.562 2.5 -11.516 1 86 121 ASP A C 1
ATOM 1025 O O . ASP A 1 121 ? -19.438 1.492 -12.219 1 86 121 ASP A O 1
ATOM 1029 N N . GLU A 1 122 ? -19.203 3.631 -11.844 1 88 122 GLU A N 1
ATOM 1030 C CA . GLU A 1 122 ? -18.562 3.83 -13.148 1 88 122 GLU A CA 1
ATOM 1031 C C . GLU A 1 122 ? -17.203 3.143 -13.211 1 88 122 GLU A C 1
ATOM 1033 O O . GLU A 1 122 ? -16.844 2.578 -14.242 1 88 122 GLU A O 1
ATOM 1038 N N . LEU A 1 123 ? -16.531 3.23 -12.07 1 87.06 123 LEU A N 1
ATOM 1039 C CA . LEU A 1 123 ? -15.242 2.566 -12 1 87.06 123 LEU A CA 1
ATOM 1040 C C . LEU A 1 123 ? -15.398 1.056 -12.133 1 87.06 123 LEU A C 1
ATOM 1042 O O . LEU A 1 123 ? -14.594 0.398 -12.797 1 87.06 123 LEU A O 1
ATOM 1046 N N . LEU A 1 124 ? -16.469 0.559 -11.609 1 87.19 124 LEU A N 1
ATOM 1047 C CA . LEU A 1 124 ? -16.719 -0.879 -11.625 1 87.19 124 LEU A CA 1
ATOM 1048 C C . LEU A 1 124 ? -17.125 -1.344 -13.023 1 87.19 124 LEU A C 1
ATOM 1050 O O . LEU A 1 124 ? -16.812 -2.473 -13.414 1 87.19 124 LEU A O 1
ATOM 1054 N N . GLU A 1 125 ? -17.812 -0.501 -13.703 1 84.81 125 GLU A N 1
ATOM 1055 C CA . GLU A 1 125 ? -18.219 -0.825 -15.07 1 84.81 125 GLU A CA 1
ATOM 1056 C C . GLU A 1 125 ? -17 -1.012 -15.969 1 84.81 125 GLU A C 1
ATOM 1058 O O . GLU A 1 125 ? -17.047 -1.792 -16.922 1 84.81 125 GLU A O 1
ATOM 1063 N N . ASP A 1 126 ? -15.945 -0.334 -15.672 1 76.94 126 ASP A N 1
ATOM 1064 C CA . ASP A 1 126 ? -14.727 -0.421 -16.469 1 76.94 126 ASP A CA 1
ATOM 1065 C C . ASP A 1 126 ? -14.023 -1.763 -16.25 1 76.94 126 ASP A C 1
ATOM 1067 O O . ASP A 1 126 ? -13.211 -2.184 -17.078 1 76.94 126 ASP A O 1
ATOM 1071 N N . ILE A 1 127 ? -14.273 -2.439 -15.125 1 75.94 127 ILE A N 1
ATOM 1072 C CA . ILE A 1 127 ? -13.672 -3.736 -14.836 1 75.94 127 ILE A CA 1
ATOM 1073 C C . ILE A 1 127 ? -14.281 -4.801 -15.742 1 75.94 127 ILE A C 1
ATOM 1075 O O . ILE A 1 127 ? -13.586 -5.695 -16.219 1 75.94 127 ILE A O 1
ATOM 1079 N N . ASP A 1 128 ? -15.648 -4.824 -15.922 1 66.19 128 ASP A N 1
ATOM 1080 C CA . ASP A 1 128 ? -16.406 -5.832 -16.656 1 66.19 128 ASP A CA 1
ATOM 1081 C C . ASP A 1 128 ? -16.125 -5.738 -18.156 1 66.19 128 ASP A C 1
ATOM 1083 O O . ASP A 1 128 ? -16.453 -6.66 -18.922 1 66.19 128 ASP A O 1
ATOM 1087 N N . TYR A 1 129 ? -15.461 -4.621 -18.578 1 57 129 TYR A N 1
ATOM 1088 C CA . TYR A 1 129 ? -15.18 -4.52 -20 1 57 129 TYR A CA 1
ATOM 1089 C C . TYR A 1 129 ? -13.75 -4.953 -20.312 1 57 129 TYR A C 1
ATOM 1091 O O . TYR A 1 129 ? -12.844 -4.734 -19.5 1 57 129 TYR A O 1
ATOM 1099 N N . MET B 1 1 ? 17.312 20.531 -0.099 1 44.28 1 MET B N 1
ATOM 1100 C CA . MET B 1 1 ? 16.375 19.422 0.042 1 44.28 1 MET B CA 1
ATOM 1101 C C . MET B 1 1 ? 17.062 18.203 0.658 1 44.28 1 MET B C 1
ATOM 1103 O O . MET B 1 1 ? 18.172 17.844 0.267 1 44.28 1 MET B O 1
ATOM 1107 N N . ASN B 1 2 ? 16.656 17.797 1.869 1 62.59 2 ASN B N 1
ATOM 1108 C CA . ASN B 1 2 ? 17.359 16.719 2.555 1 62.59 2 ASN B CA 1
ATOM 1109 C C . ASN B 1 2 ? 17.422 15.469 1.688 1 62.59 2 ASN B C 1
ATOM 1111 O O . ASN B 1 2 ? 16.547 15.219 0.865 1 62.59 2 ASN B O 1
ATOM 1115 N N . ASN B 1 3 ? 18.578 14.891 1.585 1 90.88 3 ASN B N 1
ATOM 1116 C CA . ASN B 1 3 ? 19 13.75 0.767 1 90.88 3 ASN B CA 1
ATOM 1117 C C . ASN B 1 3 ? 17.969 12.617 0.823 1 90.88 3 ASN B C 1
ATOM 1119 O O . ASN B 1 3 ? 17.672 12 -0.198 1 90.88 3 ASN B O 1
ATOM 1123 N N . HIS B 1 4 ? 17.219 12.656 1.859 1 95.12 4 HIS B N 1
ATOM 1124 C CA . HIS B 1 4 ? 16.312 11.523 2.004 1 95.12 4 HIS B CA 1
ATOM 1125 C C . HIS B 1 4 ? 14.977 11.797 1.317 1 95.12 4 HIS B C 1
ATOM 1127 O O . HIS B 1 4 ? 14.383 10.883 0.738 1 95.12 4 HIS B O 1
ATOM 1133 N N . VAL B 1 5 ? 14.562 13.039 1.275 1 96.19 5 VAL B N 1
ATOM 1134 C CA . VAL B 1 5 ? 13.352 13.422 0.557 1 96.19 5 VAL B CA 1
ATOM 1135 C C . VAL B 1 5 ? 13.578 13.289 -0.947 1 96.19 5 VAL B C 1
ATOM 1137 O O . VAL B 1 5 ? 12.672 12.891 -1.687 1 96.19 5 VAL B O 1
ATOM 1140 N N . GLN B 1 6 ? 14.766 13.617 -1.346 1 97.31 6 GLN B N 1
ATOM 1141 C CA . GLN B 1 6 ? 15.109 13.461 -2.754 1 97.31 6 GLN B CA 1
ATOM 1142 C C . GLN B 1 6 ? 15.094 11.992 -3.17 1 97.31 6 GLN B C 1
ATOM 1144 O O . GLN B 1 6 ? 14.672 11.664 -4.281 1 97.31 6 GLN B O 1
ATOM 1149 N N . ILE B 1 7 ? 15.562 11.148 -2.311 1 98.19 7 ILE B N 1
ATOM 1150 C CA . ILE B 1 7 ? 15.531 9.711 -2.578 1 98.19 7 ILE B CA 1
ATOM 1151 C C . ILE B 1 7 ? 14.078 9.25 -2.727 1 98.19 7 ILE B C 1
ATOM 1153 O O . ILE B 1 7 ? 13.75 8.508 -3.656 1 98.19 7 ILE B O 1
ATOM 1157 N N . LEU B 1 8 ? 13.227 9.656 -1.813 1 98.31 8 LEU B N 1
ATOM 1158 C CA . LEU B 1 8 ? 11.805 9.344 -1.907 1 98.31 8 LEU B CA 1
ATOM 1159 C C . LEU B 1 8 ? 11.211 9.875 -3.207 1 98.31 8 LEU B C 1
ATOM 1161 O O . LEU B 1 8 ? 10.5 9.164 -3.908 1 98.31 8 LEU B O 1
ATOM 1165 N N . PHE B 1 9 ? 11.578 11.109 -3.523 1 98.38 9 PHE B N 1
ATOM 1166 C CA . PHE B 1 9 ? 11.086 11.742 -4.742 1 98.38 9 PHE B CA 1
ATOM 1167 C C . PHE B 1 9 ? 11.547 10.977 -5.973 1 98.38 9 PHE B C 1
ATOM 1169 O O . PHE B 1 9 ? 10.773 10.773 -6.914 1 98.38 9 PHE B O 1
ATOM 1176 N N . ASN B 1 10 ? 12.773 10.609 -5.969 1 98.44 10 ASN B N 1
ATOM 1177 C CA . ASN B 1 10 ? 13.305 9.82 -7.078 1 98.44 10 ASN B CA 1
ATOM 1178 C C . ASN B 1 10 ? 12.547 8.508 -7.254 1 98.44 10 ASN B C 1
ATOM 1180 O O . ASN B 1 10 ? 12.312 8.07 -8.383 1 98.44 10 ASN B O 1
ATOM 1184 N N . ASN B 1 11 ? 12.234 7.855 -6.207 1 98.62 11 ASN B N 1
ATOM 1185 C CA . ASN B 1 11 ? 11.43 6.645 -6.297 1 98.62 11 ASN B CA 1
ATOM 1186 C C . ASN B 1 11 ? 10.016 6.945 -6.789 1 98.62 11 ASN B C 1
ATOM 1188 O O . ASN B 1 11 ? 9.5 6.246 -7.66 1 98.62 11 ASN B O 1
ATOM 1192 N N . TYR B 1 12 ? 9.477 7.996 -6.301 1 98.44 12 TYR B N 1
ATOM 1193 C CA . TYR B 1 12 ? 8.141 8.406 -6.711 1 98.44 12 TYR B CA 1
ATOM 1194 C C . TYR B 1 12 ? 8.078 8.656 -8.219 1 98.44 12 TYR B C 1
ATOM 1196 O O . TYR B 1 12 ? 7.098 8.305 -8.867 1 98.44 12 TYR B O 1
ATOM 1204 N N . LYS B 1 13 ? 9.133 9.195 -8.773 1 98.19 13 LYS B N 1
ATOM 1205 C CA . LYS B 1 13 ? 9.18 9.547 -10.188 1 98.19 13 LYS B CA 1
ATOM 1206 C C . LYS B 1 13 ? 9.781 8.414 -11.016 1 98.19 13 LYS B C 1
ATOM 1208 O O . LYS B 1 13 ? 9.844 8.5 -12.242 1 98.19 13 LYS B O 1
ATOM 1213 N N . GLY B 1 14 ? 10.211 7.406 -10.359 1 97.88 14 GLY B N 1
ATOM 1214 C CA . GLY B 1 14 ? 10.875 6.32 -11.062 1 97.88 14 GLY B CA 1
ATOM 1215 C C . GLY B 1 14 ? 12.156 6.746 -11.742 1 97.88 14 GLY B C 1
ATOM 1216 O O . GLY B 1 14 ? 12.43 6.348 -12.875 1 97.88 14 GLY B O 1
ATOM 1217 N N . LYS B 1 15 ? 12.891 7.586 -11.078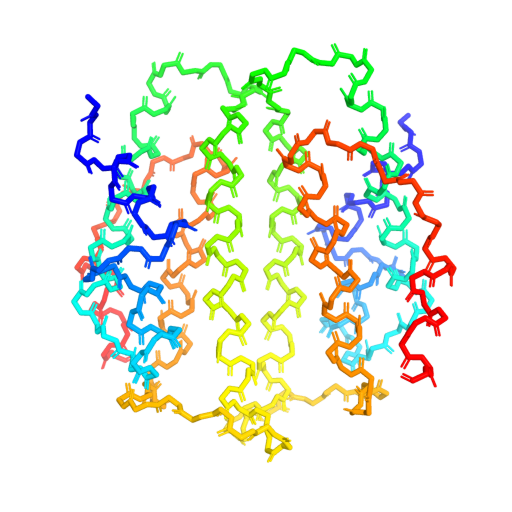 1 97.62 15 LYS B N 1
ATOM 1218 C CA . LYS B 1 15 ? 14.141 8.055 -11.664 1 97.62 15 LYS B CA 1
ATOM 1219 C C . LYS B 1 15 ? 15.211 6.969 -11.625 1 97.62 15 LYS B C 1
ATOM 1221 O O . LYS B 1 15 ? 15.164 6.074 -10.781 1 97.62 15 LYS B O 1
ATOM 1226 N N . ASN B 1 16 ? 16.25 7.176 -12.445 1 96.75 16 ASN B N 1
ATOM 1227 C CA . ASN B 1 16 ? 17.312 6.195 -12.578 1 96.75 16 ASN B CA 1
ATOM 1228 C C . ASN B 1 16 ? 17.922 5.848 -11.227 1 96.75 16 ASN B C 1
ATOM 1230 O O . ASN B 1 16 ? 18.172 6.734 -10.406 1 96.75 16 ASN B O 1
ATOM 1234 N N . ASP B 1 17 ? 18.109 4.562 -10.992 1 96.44 17 ASP B N 1
ATOM 1235 C CA . ASP B 1 17 ? 18.828 3.982 -9.859 1 96.44 17 ASP B CA 1
ATOM 1236 C C . ASP B 1 17 ? 17.953 3.967 -8.602 1 96.44 17 ASP B C 1
ATOM 1238 O O . ASP B 1 17 ? 18.406 3.555 -7.535 1 96.44 17 ASP B O 1
ATOM 1242 N N . SER B 1 18 ? 16.75 4.438 -8.711 1 98 18 SER B N 1
ATOM 1243 C CA . SER B 1 18 ? 15.812 4.25 -7.605 1 98 18 SER B CA 1
ATOM 1244 C C . SER B 1 18 ? 15.273 2.824 -7.574 1 98 18 SER B C 1
ATOM 1246 O O . SER B 1 18 ? 15.391 2.088 -8.555 1 98 18 SER B O 1
ATOM 1248 N N . PHE B 1 19 ? 14.719 2.402 -6.445 1 98.5 19 PHE B N 1
ATOM 1249 C CA . PHE B 1 19 ? 14.172 1.054 -6.336 1 98.5 19 PHE B CA 1
ATOM 1250 C C . PHE B 1 19 ? 13.023 0.85 -7.316 1 98.5 19 PHE B C 1
ATOM 1252 O O . PHE B 1 19 ? 12.953 -0.177 -7.996 1 98.5 19 PHE B O 1
ATOM 1259 N N . ILE B 1 20 ? 12.18 1.847 -7.477 1 98.38 20 ILE B N 1
ATOM 1260 C CA . ILE B 1 20 ? 11.023 1.75 -8.367 1 98.38 20 ILE B CA 1
ATOM 1261 C C . ILE B 1 20 ? 11.5 1.715 -9.82 1 98.38 20 ILE B C 1
ATOM 1263 O O . ILE B 1 20 ? 10.906 1.029 -10.656 1 98.38 20 ILE B O 1
ATOM 1267 N N . TYR B 1 21 ? 12.547 2.502 -10.086 1 98 21 TYR B N 1
ATOM 1268 C CA . TYR B 1 21 ? 13.148 2.404 -11.406 1 98 21 TYR B CA 1
ATOM 1269 C C . TYR B 1 21 ? 13.547 0.966 -11.719 1 98 21 TYR B C 1
ATOM 1271 O O . TYR B 1 21 ? 13.227 0.447 -12.789 1 98 21 TYR B O 1
ATOM 1279 N N . TYR B 1 22 ? 14.203 0.289 -10.797 1 97.88 22 TYR B N 1
ATOM 1280 C CA . TYR B 1 22 ? 14.641 -1.087 -11 1 97.88 22 TYR B CA 1
ATOM 1281 C C . TYR B 1 22 ? 13.445 -2.021 -11.164 1 97.88 22 TYR B C 1
ATOM 1283 O O . TYR B 1 22 ? 13.469 -2.928 -12 1 97.88 22 TYR B O 1
ATOM 1291 N N . LEU B 1 23 ? 12.383 -1.822 -10.391 1 96.62 23 LEU B N 1
ATOM 1292 C CA . LEU B 1 23 ? 11.188 -2.652 -10.5 1 96.62 23 LEU B CA 1
ATOM 1293 C C . LEU B 1 23 ? 10.5 -2.451 -11.844 1 96.62 23 LEU B C 1
ATOM 1295 O O . LEU B 1 23 ? 10.125 -3.422 -12.508 1 96.62 23 LEU B O 1
ATOM 1299 N N . HIS B 1 24 ? 10.352 -1.217 -12.289 1 94.75 24 HIS B N 1
ATOM 1300 C CA . HIS B 1 24 ? 9.508 -0.838 -13.414 1 94.75 24 HIS B CA 1
ATOM 1301 C C . HIS B 1 24 ? 10.266 -0.975 -14.734 1 94.75 24 HIS B C 1
ATOM 1303 O O . HIS B 1 24 ? 9.734 -1.525 -15.703 1 94.75 24 HIS B O 1
ATOM 1309 N N . GLU B 1 25 ? 11.469 -0.439 -14.812 1 95.19 25 GLU B N 1
ATOM 1310 C CA . GLU B 1 25 ? 12.203 -0.346 -16.062 1 95.19 25 GLU B CA 1
ATOM 1311 C C . GLU B 1 25 ? 13.062 -1.585 -16.297 1 95.19 25 GLU B C 1
ATOM 1313 O O . GLU B 1 25 ? 13.273 -1.996 -17.438 1 95.19 25 GLU B O 1
ATOM 1318 N N . LYS B 1 26 ? 13.508 -2.195 -15.227 1 96.06 26 LYS B N 1
ATOM 1319 C CA . LYS B 1 26 ? 14.492 -3.268 -15.359 1 96.06 26 LYS B CA 1
ATOM 1320 C C . LYS B 1 26 ? 13.914 -4.605 -14.914 1 96.06 26 LYS B C 1
ATOM 1322 O O . LYS B 1 26 ? 14.484 -5.66 -15.195 1 96.06 26 LYS B O 1
ATOM 1327 N N . ASN B 1 27 ? 12.789 -4.598 -14.25 1 96.12 27 ASN B N 1
ATOM 1328 C CA . ASN B 1 27 ? 12.172 -5.793 -13.695 1 96.12 27 ASN B CA 1
ATOM 1329 C C . ASN B 1 27 ? 13.141 -6.566 -12.805 1 96.12 27 ASN B C 1
ATOM 1331 O O . ASN B 1 27 ? 13.281 -7.781 -12.938 1 96.12 27 ASN B O 1
ATOM 1335 N N . ILE B 1 28 ? 13.789 -5.855 -11.945 1 97.38 28 ILE B N 1
ATOM 1336 C CA . ILE B 1 28 ? 14.773 -6.438 -11.047 1 97.38 28 ILE B CA 1
ATOM 1337 C C . ILE B 1 28 ? 14.461 -6.035 -9.602 1 97.38 28 ILE B C 1
ATOM 1339 O O . ILE B 1 28 ? 14.156 -4.871 -9.336 1 97.38 28 ILE B O 1
ATOM 1343 N N . PHE B 1 29 ? 14.43 -7 -8.727 1 97.44 29 PHE B N 1
ATOM 1344 C CA . PHE B 1 29 ? 14.469 -6.672 -7.305 1 97.44 29 PHE B CA 1
ATOM 1345 C C . PHE B 1 29 ? 15.891 -6.324 -6.871 1 97.44 29 PHE B C 1
ATOM 1347 O O . PHE B 1 29 ? 16.688 -7.215 -6.586 1 97.44 29 PHE B O 1
ATOM 1354 N N . ASN B 1 30 ? 16.156 -5.113 -6.844 1 97.62 30 ASN B N 1
ATOM 1355 C CA . ASN B 1 30 ? 17.469 -4.641 -6.406 1 97.62 30 ASN B CA 1
ATOM 1356 C C . ASN B 1 30 ? 17.5 -4.355 -4.91 1 97.62 30 ASN B C 1
ATOM 1358 O O . ASN B 1 30 ? 17.031 -3.305 -4.465 1 97.62 30 ASN B O 1
ATOM 1362 N N . GLU B 1 31 ? 18.156 -5.238 -4.207 1 95.56 31 GLU B N 1
ATOM 1363 C CA . GLU B 1 31 ? 18.125 -5.188 -2.748 1 95.56 31 GLU B CA 1
ATOM 1364 C C . GLU B 1 31 ? 18.75 -3.895 -2.23 1 95.56 31 GLU B C 1
ATOM 1366 O O . GLU B 1 31 ? 18.234 -3.283 -1.291 1 95.56 31 GLU B O 1
ATOM 1371 N N . ASN B 1 32 ? 19.828 -3.488 -2.766 1 96 32 ASN B N 1
ATOM 1372 C CA . ASN B 1 32 ? 20.516 -2.281 -2.312 1 96 32 ASN B CA 1
ATOM 1373 C C . ASN B 1 32 ? 19.625 -1.052 -2.434 1 96 32 ASN B C 1
ATOM 1375 O O . ASN B 1 32 ? 19.562 -0.233 -1.515 1 96 32 ASN B O 1
ATOM 1379 N N . SER B 1 33 ? 19 -0.89 -3.582 1 97.44 33 SER B N 1
ATOM 1380 C CA . SER B 1 33 ? 18.125 0.26 -3.764 1 97.44 33 SER B CA 1
ATOM 1381 C C . SER B 1 33 ? 16.891 0.169 -2.859 1 97.44 33 SER B C 1
ATOM 1383 O O . SER B 1 33 ? 16.359 1.19 -2.418 1 97.44 33 SER B O 1
ATOM 1385 N N . PHE B 1 34 ? 16.391 -1.022 -2.547 1 97.81 34 PHE B N 1
ATOM 1386 C CA . PHE B 1 34 ? 15.336 -1.223 -1.571 1 97.81 34 PHE B CA 1
ATOM 1387 C C . PHE B 1 34 ? 15.75 -0.697 -0.202 1 97.81 34 PHE B C 1
ATOM 1389 O O . PHE B 1 34 ? 15 0.046 0.437 1 97.81 34 PHE B O 1
ATOM 1396 N N . ILE B 1 35 ? 16.953 -1.079 0.196 1 95.69 35 ILE B N 1
ATOM 1397 C CA . ILE B 1 35 ? 17.469 -0.68 1.497 1 95.69 35 ILE B CA 1
ATOM 1398 C C . ILE B 1 35 ? 17.609 0.84 1.554 1 95.69 35 ILE B C 1
ATOM 1400 O O . ILE B 1 35 ? 17.234 1.466 2.549 1 95.69 35 ILE B O 1
ATOM 1404 N N . GLU B 1 36 ? 18.141 1.401 0.521 1 96.5 36 GLU B N 1
ATOM 1405 C CA . GLU B 1 36 ? 18.297 2.852 0.451 1 96.5 36 GLU B CA 1
ATOM 1406 C C . GLU B 1 36 ? 16.938 3.545 0.584 1 96.5 36 GLU B C 1
ATOM 1408 O O . GLU B 1 36 ? 16.812 4.551 1.29 1 96.5 36 GLU B O 1
ATOM 1413 N N . TYR B 1 37 ? 15.953 3.057 -0.131 1 98.06 37 TYR B N 1
ATOM 1414 C CA . TYR B 1 37 ? 14.586 3.576 -0.066 1 98.06 37 TYR B CA 1
ATOM 1415 C C . TYR B 1 37 ? 14.055 3.529 1.361 1 98.06 37 TYR B C 1
ATOM 1417 O O . TYR B 1 37 ? 13.555 4.531 1.877 1 98.06 37 TYR B O 1
ATOM 1425 N N . CYS B 1 38 ? 14.195 2.383 2.039 1 97.5 38 CYS B N 1
ATOM 1426 C CA . CYS B 1 38 ? 13.703 2.221 3.4 1 97.5 38 CYS B CA 1
ATOM 1427 C C . CYS B 1 38 ? 14.422 3.16 4.359 1 97.5 38 CYS B C 1
ATOM 1429 O O . CYS B 1 38 ? 13.789 3.787 5.215 1 97.5 38 CYS B O 1
ATOM 1431 N N . LYS B 1 39 ? 15.703 3.285 4.195 1 95.62 39 LYS B N 1
ATOM 1432 C CA . LYS B 1 39 ? 16.484 4.188 5.031 1 95.62 39 LYS B CA 1
ATOM 1433 C C . LYS B 1 39 ? 16.016 5.633 4.871 1 95.62 39 LYS B C 1
ATOM 1435 O O . LYS B 1 39 ? 15.969 6.387 5.844 1 95.62 39 LYS B O 1
ATOM 1440 N N . ALA B 1 40 ? 15.75 5.988 3.654 1 96.69 40 ALA B N 1
ATOM 1441 C CA . ALA B 1 40 ? 15.266 7.34 3.393 1 96.69 40 ALA B CA 1
ATOM 1442 C C . ALA B 1 40 ? 13.969 7.613 4.137 1 96.69 40 ALA B C 1
ATOM 1444 O O . ALA B 1 40 ? 13.805 8.664 4.762 1 96.69 40 ALA B O 1
ATOM 1445 N N . ILE B 1 41 ? 13.016 6.68 4.105 1 96.88 41 ILE B N 1
ATOM 1446 C CA . ILE B 1 41 ? 11.734 6.863 4.77 1 96.88 41 ILE B CA 1
ATOM 1447 C C . ILE B 1 41 ? 11.938 6.934 6.281 1 96.88 41 ILE B C 1
ATOM 1449 O O . ILE B 1 41 ? 11.297 7.734 6.965 1 96.88 41 ILE B O 1
ATOM 1453 N N . ILE B 1 42 ? 12.828 6.133 6.828 1 95 42 ILE B N 1
ATOM 1454 C CA . ILE B 1 42 ? 13.133 6.148 8.25 1 95 42 ILE B CA 1
ATOM 1455 C C . ILE B 1 42 ? 13.625 7.535 8.664 1 95 42 ILE B C 1
ATOM 1457 O O . ILE B 1 42 ? 13.172 8.086 9.672 1 95 42 ILE B O 1
ATOM 1461 N N . LYS B 1 43 ? 14.508 8.047 7.883 1 93.81 43 LYS B N 1
ATOM 1462 C CA . LYS B 1 43 ? 15.055 9.367 8.188 1 93.81 43 LYS B CA 1
ATOM 1463 C C . LYS B 1 43 ? 13.977 10.445 8.078 1 93.81 43 LYS B C 1
ATOM 1465 O O . LYS B 1 43 ? 13.922 11.359 8.906 1 93.81 43 LYS B O 1
ATOM 1470 N N . ILE B 1 44 ? 13.148 10.375 7.078 1 94.62 44 ILE B N 1
ATOM 1471 C CA . ILE B 1 44 ? 12.031 11.297 6.922 1 94.62 44 ILE B CA 1
ATOM 1472 C C . ILE B 1 44 ? 11.125 11.234 8.148 1 94.62 44 ILE B C 1
ATOM 1474 O O . ILE B 1 44 ? 10.688 12.258 8.656 1 94.62 44 ILE B O 1
ATOM 1478 N N . THR B 1 45 ? 10.828 10.031 8.586 1 93.56 45 THR B N 1
ATOM 1479 C CA . THR B 1 45 ? 9.992 9.82 9.766 1 93.56 45 THR B CA 1
ATOM 1480 C C . THR B 1 45 ? 10.609 10.5 10.984 1 93.56 45 THR B C 1
ATOM 1482 O O . THR B 1 45 ? 9.906 11.164 11.75 1 93.56 45 THR B O 1
ATOM 1485 N N . GLU B 1 46 ? 11.875 10.375 11.156 1 90.44 46 GLU B N 1
ATOM 1486 C CA . GLU B 1 46 ? 12.586 10.969 12.281 1 90.44 46 GLU B CA 1
ATOM 1487 C C . GLU B 1 46 ? 12.5 12.492 12.242 1 90.44 46 GLU B C 1
ATOM 1489 O O . GLU B 1 46 ? 12.305 13.133 13.281 1 90.44 46 GLU B O 1
ATOM 1494 N N . GLU B 1 47 ? 12.625 13.023 11.086 1 87.38 47 GLU B N 1
ATOM 1495 C CA . GLU B 1 47 ? 12.617 14.469 10.922 1 87.38 47 GLU B CA 1
ATOM 1496 C C . GLU B 1 47 ? 11.211 15.039 11.109 1 87.38 47 GLU B C 1
ATOM 1498 O O . GLU B 1 47 ? 11.047 16.141 11.633 1 87.38 47 GLU B O 1
ATOM 1503 N N . ASN B 1 48 ? 10.219 14.367 10.562 1 79.5 48 ASN B N 1
ATOM 1504 C CA . ASN B 1 48 ? 8.836 14.812 10.711 1 79.5 48 ASN B CA 1
ATOM 1505 C C . ASN B 1 48 ? 8.367 14.727 12.156 1 79.5 48 ASN B C 1
ATOM 1507 O O . ASN B 1 48 ? 7.605 15.57 12.625 1 79.5 48 ASN B O 1
ATOM 1511 N N . PHE B 1 49 ? 8.734 13.703 12.883 1 71 49 PHE B N 1
ATOM 1512 C CA . PHE B 1 49 ? 8.406 13.586 14.297 1 71 49 PHE B CA 1
ATOM 1513 C C . PHE B 1 49 ? 8.852 14.82 15.062 1 71 49 PHE B C 1
ATOM 1515 O O . PHE B 1 49 ? 8.109 15.344 15.891 1 71 49 PHE B O 1
ATOM 1522 N N . LYS B 1 50 ? 9.859 15.336 14.797 1 61.38 50 LYS B N 1
ATOM 1523 C CA . LYS B 1 50 ? 10.461 16.469 15.5 1 61.38 50 LYS B CA 1
ATOM 1524 C C . LYS B 1 50 ? 9.734 17.766 15.18 1 61.38 50 LYS B C 1
ATOM 1526 O O . LYS B 1 50 ? 9.766 18.719 15.969 1 61.38 50 LYS B O 1
ATOM 1531 N N . ARG B 1 51 ? 9.102 17.797 14.18 1 59.62 51 ARG B N 1
ATOM 1532 C CA . ARG B 1 51 ? 8.633 19.109 13.727 1 59.62 51 ARG B CA 1
ATOM 1533 C C . ARG B 1 51 ? 7.117 19.219 13.859 1 59.62 51 ARG B C 1
ATOM 1535 O O . ARG B 1 51 ? 6.586 20.328 14.023 1 59.62 51 ARG B O 1
ATOM 1542 N N . TYR B 1 52 ? 6.52 18.156 13.531 1 57.12 52 TYR B N 1
ATOM 1543 C CA . TYR B 1 52 ? 5.117 18.422 13.219 1 57.12 52 TYR B CA 1
ATOM 1544 C C . TYR B 1 52 ? 4.207 17.875 14.32 1 57.12 52 TYR B C 1
ATOM 1546 O O . TYR B 1 52 ? 4.547 16.906 14.992 1 57.12 52 TYR B O 1
ATOM 1554 N N . ASN B 1 53 ? 3.189 18.594 14.562 1 62.38 53 ASN B N 1
ATOM 1555 C CA . ASN B 1 53 ? 2.064 18.234 15.414 1 62.38 53 ASN B CA 1
ATOM 1556 C C . ASN B 1 53 ? 1.516 16.859 15.055 1 62.38 53 ASN B C 1
ATOM 1558 O O . ASN B 1 53 ? 1.491 16.469 13.891 1 62.38 53 ASN B O 1
ATOM 1562 N N . HIS B 1 54 ? 1.253 16.094 16.078 1 71.38 54 HIS B N 1
ATOM 1563 C CA . HIS B 1 54 ? 0.891 14.68 16.078 1 71.38 54 HIS B CA 1
ATOM 1564 C C . HIS B 1 54 ? -0.416 14.438 15.336 1 71.38 54 HIS B C 1
ATOM 1566 O O . HIS B 1 54 ? -0.684 13.32 14.891 1 71.38 54 HIS B O 1
ATOM 1572 N N . LYS B 1 55 ? -1.009 15.703 14.875 1 83.25 55 LYS B N 1
ATOM 1573 C CA . LYS B 1 55 ? -2.328 15.43 14.312 1 83.25 55 LYS B CA 1
ATOM 1574 C C . LYS B 1 55 ? -2.301 15.516 12.789 1 83.25 55 LYS B C 1
ATOM 1576 O O . LYS B 1 55 ? -3.148 14.922 12.117 1 83.25 55 LYS B O 1
ATOM 1581 N N . ASN B 1 56 ? -1.277 16.234 12.25 1 87.94 56 ASN B N 1
ATOM 1582 C CA . ASN B 1 56 ? -1.229 16.422 10.805 1 87.94 56 ASN B CA 1
ATOM 1583 C C . ASN B 1 56 ? 0.111 15.984 10.227 1 87.94 56 ASN B C 1
ATOM 1585 O O . ASN B 1 56 ? 1.133 16.016 10.914 1 87.94 56 ASN B O 1
ATOM 1589 N N . ILE B 1 57 ? 0.054 15.508 8.953 1 90.5 57 ILE B N 1
ATOM 1590 C CA . ILE B 1 57 ? 1.272 15.133 8.242 1 90.5 57 ILE B CA 1
ATOM 1591 C C . ILE B 1 57 ? 1.284 15.789 6.863 1 90.5 57 ILE B C 1
ATOM 1593 O O . ILE B 1 57 ? 0.243 16.219 6.367 1 90.5 57 ILE B O 1
ATOM 1597 N N . ASP B 1 58 ? 2.521 15.945 6.355 1 91.19 58 ASP B N 1
ATOM 1598 C CA . ASP B 1 58 ? 2.719 16.578 5.055 1 91.19 58 ASP B CA 1
ATOM 1599 C C . ASP B 1 58 ? 2.064 15.773 3.941 1 91.19 58 ASP B C 1
ATOM 1601 O O . ASP B 1 58 ? 2.332 14.578 3.799 1 91.19 58 ASP B O 1
ATOM 1605 N N . ARG B 1 59 ? 1.231 16.406 3.139 1 92.88 59 ARG B N 1
ATOM 1606 C CA . ARG B 1 59 ? 0.488 15.742 2.076 1 92.88 59 ARG B CA 1
ATOM 1607 C C . ARG B 1 59 ? 1.429 15.211 1.001 1 92.88 59 ARG B C 1
ATOM 1609 O O . ARG B 1 59 ? 1.291 14.07 0.557 1 92.88 59 ARG B O 1
ATOM 1616 N N . LYS B 1 60 ? 2.355 16.047 0.543 1 94.06 60 LYS B N 1
ATOM 1617 C CA . LYS B 1 60 ? 3.248 15.664 -0.547 1 94.06 60 LYS B CA 1
ATOM 1618 C C . LYS B 1 60 ? 4.086 14.445 -0.171 1 94.06 60 LYS B C 1
ATOM 1620 O O . LYS B 1 60 ? 4.195 13.492 -0.951 1 94.06 60 LYS B O 1
ATOM 1625 N N . ILE B 1 61 ? 4.621 14.484 1.039 1 95.25 61 ILE B N 1
ATOM 1626 C CA . ILE B 1 61 ? 5.441 13.375 1.514 1 95.25 61 ILE B CA 1
ATOM 1627 C C . ILE B 1 61 ? 4.582 12.125 1.662 1 95.25 61 ILE B C 1
ATOM 1629 O O . ILE B 1 61 ? 4.969 11.047 1.214 1 95.25 61 ILE B O 1
ATOM 1633 N N . SER B 1 62 ? 3.416 12.258 2.279 1 95.56 62 SER B N 1
ATOM 1634 C CA . SER B 1 62 ? 2.512 11.133 2.484 1 95.56 62 SER B CA 1
ATOM 1635 C C . SER B 1 62 ? 2.066 10.531 1.156 1 95.56 62 SER B C 1
ATOM 1637 O O . SER B 1 62 ? 1.977 9.305 1.021 1 95.56 62 SER B O 1
ATOM 1639 N N . LYS B 1 63 ? 1.834 11.398 0.203 1 96.5 63 LYS B N 1
ATOM 1640 C CA . LYS B 1 63 ? 1.459 10.961 -1.139 1 96.5 63 LYS B CA 1
ATOM 1641 C C . LYS B 1 63 ? 2.561 10.117 -1.769 1 96.5 63 LYS B C 1
ATOM 1643 O O . LYS B 1 63 ? 2.295 9.031 -2.297 1 96.5 63 LYS B O 1
ATOM 1648 N N . MET B 1 64 ? 3.75 10.609 -1.684 1 98 64 MET B N 1
ATOM 1649 C CA . MET B 1 64 ? 4.863 9.891 -2.289 1 98 6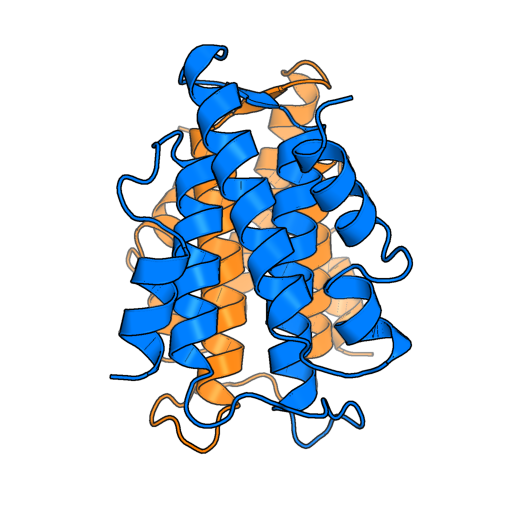4 MET B CA 1
ATOM 1650 C C . MET B 1 64 ? 5.086 8.547 -1.594 1 98 64 MET B C 1
ATOM 1652 O O . MET B 1 64 ? 5.352 7.539 -2.25 1 98 64 MET B O 1
ATOM 1656 N N . ILE B 1 65 ? 4.945 8.539 -0.289 1 98.31 65 ILE B N 1
ATOM 1657 C CA . ILE B 1 65 ? 5.168 7.316 0.474 1 98.31 65 ILE B CA 1
ATOM 1658 C C . ILE B 1 65 ? 4.07 6.301 0.159 1 98.31 65 ILE B C 1
ATOM 1660 O O . ILE B 1 65 ? 4.355 5.141 -0.137 1 98.31 65 ILE B O 1
ATOM 1664 N N . ASN B 1 66 ? 2.842 6.719 0.193 1 98.19 66 ASN B N 1
ATOM 1665 C CA . ASN B 1 66 ? 1.743 5.809 -0.11 1 98.19 66 ASN B CA 1
ATOM 1666 C C . ASN B 1 66 ? 1.848 5.254 -1.528 1 98.19 66 ASN B C 1
ATOM 1668 O O . ASN B 1 66 ? 1.633 4.062 -1.752 1 98.19 66 ASN B O 1
ATOM 1672 N N . TYR B 1 67 ? 2.146 6.145 -2.453 1 98.12 67 TYR B N 1
ATOM 1673 C CA . TYR B 1 67 ? 2.25 5.746 -3.854 1 98.12 67 TYR B CA 1
ATOM 1674 C C . TYR B 1 67 ? 3.334 4.691 -4.043 1 98.12 67 TYR B C 1
ATOM 1676 O O . TYR B 1 67 ? 3.107 3.67 -4.695 1 98.12 67 TYR B O 1
ATOM 1684 N N . THR B 1 68 ? 4.5 4.977 -3.545 1 98.62 68 THR B N 1
ATOM 1685 C CA . THR B 1 68 ? 5.621 4.062 -3.736 1 98.62 68 THR B CA 1
ATOM 1686 C C . THR B 1 68 ? 5.375 2.744 -3.008 1 98.62 68 THR B C 1
ATOM 1688 O O . THR B 1 68 ? 5.734 1.676 -3.506 1 98.62 68 THR B O 1
ATOM 1691 N N . TYR B 1 69 ? 4.777 2.797 -1.839 1 98.56 69 TYR B N 1
ATOM 1692 C CA . TYR B 1 69 ? 4.391 1.597 -1.105 1 98.56 69 TYR B CA 1
ATOM 1693 C C . TYR B 1 69 ? 3.486 0.708 -1.953 1 98.56 69 TYR B C 1
ATOM 1695 O O . TYR B 1 69 ? 3.783 -0.47 -2.16 1 98.56 69 TYR B O 1
ATOM 1703 N N . GLY B 1 70 ? 2.395 1.336 -2.443 1 98.06 70 GLY B N 1
ATOM 1704 C CA . GLY B 1 70 ? 1.478 0.603 -3.301 1 98.06 70 GLY B CA 1
ATOM 1705 C C . GLY B 1 70 ? 2.141 0.043 -4.543 1 98.06 70 GLY B C 1
ATOM 1706 O O . GLY B 1 70 ? 1.873 -1.094 -4.938 1 98.06 70 GLY B O 1
ATOM 1707 N N . TYR B 1 71 ? 2.998 0.848 -5.156 1 97.81 71 TYR B N 1
ATOM 1708 C CA . TYR B 1 71 ? 3.68 0.4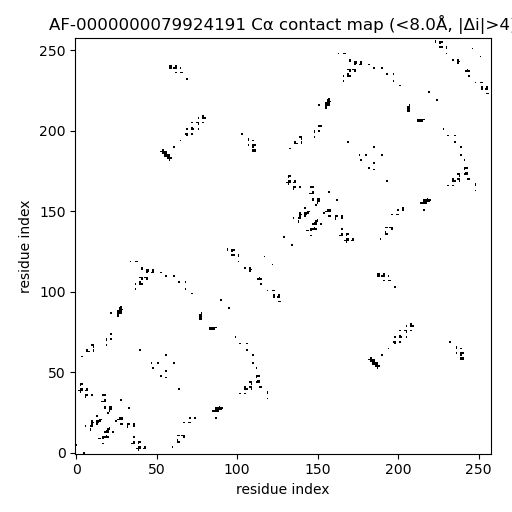18 -6.371 1 97.81 71 TYR B CA 1
ATOM 1709 C C . TYR B 1 71 ? 4.523 -0.824 -6.113 1 97.81 71 TYR B C 1
ATOM 1711 O O . TYR B 1 71 ? 4.516 -1.766 -6.91 1 97.81 71 TYR B O 1
ATOM 1719 N N . ILE B 1 72 ? 5.262 -0.831 -5.023 1 98.38 72 ILE B N 1
ATOM 1720 C CA . ILE B 1 72 ? 6.141 -1.943 -4.684 1 98.38 72 ILE B CA 1
ATOM 1721 C C . ILE B 1 72 ? 5.312 -3.207 -4.461 1 98.38 72 ILE B C 1
ATOM 1723 O O . ILE B 1 72 ? 5.602 -4.258 -5.039 1 98.38 72 ILE B O 1
ATOM 1727 N N . LEU B 1 73 ? 4.234 -3.129 -3.668 1 98.12 73 LEU B N 1
ATOM 1728 C CA . LEU B 1 73 ? 3.387 -4.285 -3.404 1 98.12 73 LEU B CA 1
ATOM 1729 C C . LEU B 1 73 ? 2.734 -4.785 -4.688 1 98.12 73 LEU B C 1
ATOM 1731 O O . LEU B 1 73 ? 2.652 -5.992 -4.918 1 98.12 73 LEU B O 1
ATOM 1735 N N . LYS B 1 74 ? 2.273 -3.852 -5.535 1 97.94 74 LYS B N 1
ATOM 1736 C CA . LYS B 1 74 ? 1.659 -4.238 -6.805 1 97.94 74 LYS B CA 1
ATOM 1737 C C . LYS B 1 74 ? 2.67 -4.926 -7.715 1 97.94 74 LYS B C 1
ATOM 1739 O O . LYS B 1 74 ? 2.316 -5.832 -8.477 1 97.94 74 LYS B O 1
ATOM 1744 N N . SER B 1 75 ? 3.939 -4.504 -7.688 1 97.25 75 SER B N 1
ATOM 1745 C CA . SER B 1 75 ? 4.973 -5.176 -8.469 1 97.25 75 SER B CA 1
ATOM 1746 C C . SER B 1 75 ? 5.113 -6.637 -8.062 1 97.25 75 SER B C 1
ATOM 1748 O O . SER B 1 75 ? 5.336 -7.504 -8.906 1 97.25 75 SER B O 1
ATOM 1750 N N . PHE B 1 76 ? 5.02 -6.957 -6.762 1 96.25 76 PHE B N 1
ATOM 1751 C CA . PHE B 1 76 ? 5.039 -8.336 -6.289 1 96.25 76 PHE B CA 1
ATOM 1752 C C . PHE B 1 76 ? 3.814 -9.102 -6.785 1 96.25 76 PHE B C 1
ATOM 1754 O O . PHE B 1 76 ? 3.918 -10.258 -7.188 1 96.25 76 PHE B O 1
ATOM 1761 N N . ILE B 1 77 ? 2.625 -8.445 -6.773 1 96 77 ILE B N 1
ATOM 1762 C CA . ILE B 1 77 ? 1.396 -9.055 -7.273 1 96 77 ILE B CA 1
ATOM 1763 C C . ILE B 1 77 ? 1.562 -9.414 -8.75 1 96 77 ILE B C 1
ATOM 1765 O O . ILE B 1 77 ? 1.237 -10.531 -9.164 1 96 77 ILE B O 1
ATOM 1769 N N . ASN B 1 78 ? 2.072 -8.477 -9.523 1 95.12 78 ASN B N 1
ATOM 1770 C CA . ASN B 1 78 ? 2.285 -8.719 -10.945 1 95.12 78 ASN B CA 1
ATOM 1771 C C . ASN B 1 78 ? 3.203 -9.914 -11.18 1 95.12 78 ASN B C 1
ATOM 1773 O O . ASN B 1 78 ? 2.941 -10.734 -12.062 1 95.12 78 ASN B O 1
ATOM 1777 N N . HIS B 1 79 ? 4.262 -10.055 -10.445 1 95.19 79 HIS B N 1
ATOM 1778 C CA . HIS B 1 79 ? 5.211 -11.156 -10.586 1 95.19 79 HIS B CA 1
ATOM 1779 C C . HIS B 1 79 ? 4.562 -12.492 -10.242 1 95.19 79 HIS B C 1
ATOM 1781 O O . HIS B 1 79 ? 4.812 -13.5 -10.906 1 95.19 79 HIS B O 1
ATOM 1787 N N . LEU B 1 80 ? 3.764 -12.5 -9.211 1 93.69 80 LEU B N 1
ATOM 1788 C CA . LEU B 1 80 ? 3.189 -13.734 -8.68 1 93.69 80 LEU B CA 1
ATOM 1789 C C . LEU B 1 80 ? 2.004 -14.188 -9.531 1 93.69 80 LEU B C 1
ATOM 1791 O O . LEU B 1 80 ? 1.621 -15.359 -9.492 1 93.69 80 LEU B O 1
ATOM 1795 N N . ASN B 1 81 ? 1.366 -13.211 -10.172 1 90.62 81 ASN B N 1
ATOM 1796 C CA . ASN B 1 81 ? 0.203 -13.539 -10.984 1 90.62 81 ASN B CA 1
ATOM 1797 C C . ASN B 1 81 ? 0.595 -14.336 -12.227 1 90.62 81 ASN B C 1
ATOM 1799 O O . ASN B 1 81 ? 1.244 -13.805 -13.133 1 90.62 81 ASN B O 1
ATOM 1803 N N . LYS B 1 82 ? 0.235 -15.539 -12.312 1 84.94 82 LYS B N 1
ATOM 1804 C CA . LYS B 1 82 ? 0.607 -16.453 -13.383 1 84.94 82 LYS B CA 1
ATOM 1805 C C . LYS B 1 82 ? 0.104 -15.969 -14.734 1 84.94 82 LYS B C 1
ATOM 1807 O O . LYS B 1 82 ? 0.688 -16.281 -15.773 1 84.94 82 LYS B O 1
ATOM 1812 N N . ASN B 1 83 ? -0.942 -15.164 -14.664 1 84.31 83 ASN B N 1
ATOM 1813 C CA . ASN B 1 83 ? -1.527 -14.664 -15.906 1 84.31 83 ASN B CA 1
ATOM 1814 C C . ASN B 1 83 ? -0.851 -13.375 -16.359 1 84.31 83 ASN B C 1
ATOM 1816 O O . ASN B 1 83 ? -1.277 -12.766 -17.344 1 84.31 83 ASN B O 1
ATOM 1820 N N . ASP B 1 84 ? 0.096 -13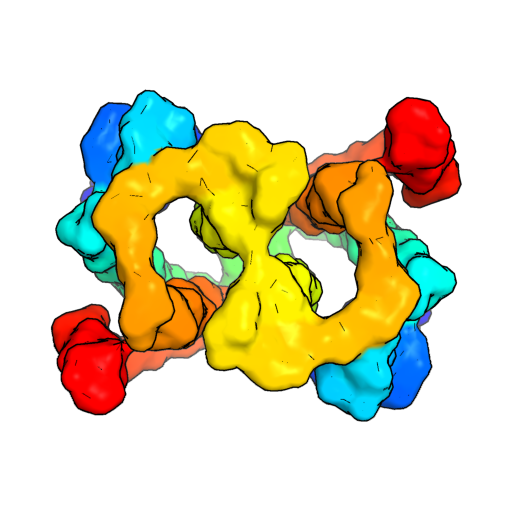.031 -15.656 1 82.44 84 ASP B N 1
ATOM 1821 C CA . ASP B 1 84 ? 0.819 -11.805 -15.977 1 82.44 84 ASP B CA 1
ATOM 1822 C C . ASP B 1 84 ? 2.176 -12.117 -16.609 1 82.44 84 ASP B C 1
ATOM 1824 O O . ASP B 1 84 ? 2.832 -13.086 -16.234 1 82.44 84 ASP B O 1
ATOM 1828 N N . LEU B 1 85 ? 2.557 -11.219 -17.609 1 84.62 85 LEU B N 1
ATOM 1829 C CA . LEU B 1 85 ? 3.828 -11.414 -18.312 1 84.62 85 LEU B CA 1
ATOM 1830 C C . LEU B 1 85 ? 4.977 -10.797 -17.516 1 84.62 85 LEU B C 1
ATOM 1832 O O . LEU B 1 85 ? 6.145 -11.102 -17.766 1 84.62 85 LEU B O 1
ATOM 1836 N N . TYR B 1 86 ? 4.66 -9.992 -16.609 1 88.31 86 TYR B N 1
ATOM 1837 C CA . TYR B 1 86 ? 5.688 -9.359 -15.797 1 88.31 86 TYR B CA 1
ATOM 1838 C C . TYR B 1 86 ? 6.387 -10.383 -14.906 1 88.31 86 TYR B C 1
ATOM 1840 O O . TYR B 1 86 ? 5.746 -11.055 -14.094 1 88.31 86 TYR B O 1
ATOM 1848 N N . LYS B 1 87 ? 7.77 -10.484 -15.094 1 92.81 87 LYS B N 1
ATOM 1849 C CA . LYS B 1 87 ? 8.594 -11.328 -14.234 1 92.81 87 LYS B CA 1
ATOM 1850 C C . LYS B 1 87 ? 9.805 -10.562 -13.703 1 92.81 87 LYS B C 1
ATOM 1852 O O . LYS B 1 87 ? 10.555 -9.961 -14.477 1 92.81 87 LYS B O 1
ATOM 1857 N N . MET B 1 88 ? 9.859 -10.547 -12.422 1 93.81 88 MET B N 1
ATOM 1858 C CA . MET B 1 88 ? 10.938 -9.859 -11.719 1 93.81 88 MET B CA 1
ATOM 1859 C C . MET B 1 88 ? 12.148 -10.766 -11.555 1 93.81 88 MET B C 1
ATOM 1861 O O . MET B 1 88 ? 12.031 -11.883 -11.047 1 93.81 88 MET B O 1
ATOM 1865 N N . SER B 1 89 ? 13.32 -10.305 -12.031 1 94.56 89 SER B N 1
ATOM 1866 C CA . SER B 1 89 ? 14.57 -11 -11.766 1 94.56 89 SER B CA 1
ATOM 1867 C C . SER B 1 89 ? 15.055 -10.758 -10.344 1 94.56 89 SER B C 1
ATOM 1869 O O . SER B 1 89 ? 14.742 -9.727 -9.742 1 94.56 89 SER B O 1
ATOM 1871 N N . ASN B 1 90 ? 15.82 -11.703 -9.742 1 94.56 90 ASN B N 1
ATOM 1872 C CA . ASN B 1 90 ? 16.297 -11.672 -8.367 1 94.56 90 ASN B CA 1
ATOM 1873 C C . ASN B 1 90 ? 15.141 -11.57 -7.379 1 94.56 90 ASN B C 1
ATOM 1875 O O . ASN B 1 90 ? 15.242 -10.867 -6.367 1 94.56 90 ASN B O 1
ATOM 1879 N N . TYR B 1 91 ? 14 -12.109 -7.828 1 93.38 91 TYR B N 1
ATOM 1880 C CA . TYR B 1 91 ? 12.844 -12.172 -6.941 1 93.38 91 TYR B CA 1
ATOM 1881 C C . TYR B 1 91 ? 13.18 -12.914 -5.656 1 93.38 91 TYR B 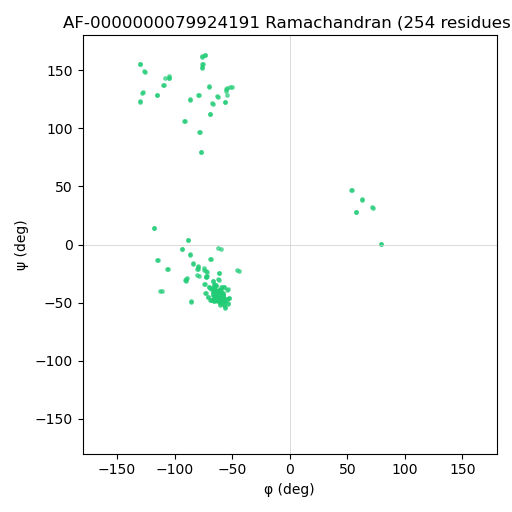C 1
ATOM 1883 O O . TYR B 1 91 ? 13.719 -14.031 -5.699 1 93.38 91 TYR B O 1
ATOM 1891 N N . PRO B 1 92 ? 12.977 -12.219 -4.555 1 92 92 PRO B N 1
ATOM 1892 C CA . PRO B 1 92 ? 13.344 -12.852 -3.289 1 92 92 PRO B CA 1
ATOM 1893 C C . PRO B 1 92 ? 12.328 -13.898 -2.836 1 92 92 PRO B C 1
ATOM 1895 O O . PRO B 1 92 ? 11.602 -13.68 -1.867 1 92 92 PRO B O 1
ATOM 1898 N N . VAL B 1 93 ? 12.336 -15.055 -3.342 1 88.12 93 VAL B N 1
ATOM 1899 C CA . VAL B 1 93 ? 11.352 -16.109 -3.139 1 88.12 93 VAL B CA 1
ATOM 1900 C C . VAL B 1 93 ? 11.305 -16.5 -1.662 1 88.12 93 VAL B C 1
ATOM 1902 O O . VAL B 1 93 ? 10.234 -16.5 -1.05 1 88.12 93 VAL B O 1
ATOM 1905 N N . LYS B 1 94 ? 12.477 -16.734 -1.071 1 88.19 94 LYS B N 1
ATOM 1906 C CA . LYS B 1 94 ? 12.547 -17.25 0.293 1 88.19 94 LYS B CA 1
ATOM 1907 C C . LYS B 1 94 ? 12.352 -16.125 1.312 1 88.19 94 LYS B C 1
ATOM 1909 O O . LYS B 1 94 ? 11.898 -16.375 2.432 1 88.19 94 LYS B O 1
ATOM 1914 N N . ASN B 1 95 ? 12.602 -14.914 0.816 1 92.62 95 ASN B N 1
ATOM 1915 C CA . ASN B 1 95 ? 12.625 -13.805 1.77 1 92.62 95 ASN B CA 1
ATOM 1916 C C . ASN B 1 95 ? 11.539 -12.781 1.47 1 92.62 95 ASN B C 1
ATOM 1918 O O . ASN B 1 95 ? 11.547 -11.68 2.02 1 92.62 95 ASN B O 1
ATOM 1922 N N . LEU B 1 96 ? 10.625 -13.117 0.673 1 93.5 96 LEU B N 1
ATOM 1923 C CA . LEU B 1 96 ? 9.594 -12.195 0.235 1 93.5 96 LEU B CA 1
ATOM 1924 C C . LEU B 1 96 ? 8.898 -11.547 1.431 1 93.5 96 LEU B C 1
ATOM 1926 O O . LEU B 1 96 ? 8.836 -10.32 1.533 1 93.5 96 LEU B O 1
ATOM 1930 N N . TYR B 1 97 ? 8.43 -12.328 2.383 1 93.31 97 TYR B N 1
ATOM 1931 C CA . TYR B 1 97 ? 7.641 -11.828 3.5 1 93.31 97 TYR B CA 1
ATOM 1932 C C . TYR B 1 97 ? 8.516 -11.047 4.48 1 93.31 97 TYR B C 1
ATOM 1934 O O . TYR B 1 97 ? 8.031 -10.156 5.18 1 93.31 97 TYR B O 1
ATOM 1942 N N . GLY B 1 98 ? 9.805 -11.453 4.488 1 94.5 98 GLY B N 1
ATOM 1943 C CA . GLY B 1 98 ? 10.734 -10.609 5.223 1 94.5 98 GLY B CA 1
ATOM 1944 C C . GLY B 1 98 ? 10.82 -9.195 4.684 1 94.5 98 GLY B C 1
ATOM 1945 O O . GLY B 1 98 ? 10.734 -8.227 5.441 1 94.5 98 GLY B O 1
ATOM 1946 N N . TYR B 1 99 ? 10.945 -9.047 3.361 1 95.38 99 TYR B N 1
ATOM 1947 C CA . TYR B 1 99 ? 11.031 -7.734 2.725 1 95.38 99 TYR B CA 1
ATOM 1948 C C . TYR B 1 99 ? 9.719 -6.977 2.865 1 95.38 99 TYR B C 1
ATOM 1950 O O . TYR B 1 99 ? 9.711 -5.766 3.115 1 95.38 99 TYR B O 1
ATOM 1958 N N . ILE B 1 100 ? 8.609 -7.676 2.699 1 96.69 100 ILE B N 1
ATOM 1959 C CA . ILE B 1 100 ? 7.305 -7.051 2.871 1 96.69 100 ILE B CA 1
ATOM 1960 C C . ILE B 1 100 ? 7.156 -6.555 4.309 1 96.69 100 ILE B C 1
ATOM 1962 O O . ILE B 1 100 ? 6.645 -5.457 4.543 1 96.69 100 ILE B O 1
ATOM 1966 N N . SER B 1 101 ? 7.578 -7.332 5.266 1 95.88 101 SER B N 1
ATOM 1967 C CA . SER B 1 101 ? 7.516 -6.945 6.672 1 95.88 101 SER B CA 1
ATOM 1968 C C . SER B 1 101 ? 8.344 -5.691 6.938 1 95.88 101 SER B C 1
ATOM 1970 O O . SER B 1 101 ? 7.906 -4.797 7.664 1 95.88 101 SER B O 1
ATOM 1972 N N . ILE B 1 102 ? 9.523 -5.668 6.449 1 96.12 102 ILE B N 1
ATOM 1973 C CA . ILE B 1 102 ? 10.367 -4.488 6.586 1 96.12 102 ILE B CA 1
ATOM 1974 C C . ILE B 1 102 ? 9.656 -3.273 5.992 1 96.12 102 ILE B C 1
ATOM 1976 O O . ILE B 1 102 ? 9.57 -2.225 6.633 1 96.12 102 ILE B O 1
ATOM 1980 N N . LEU B 1 103 ? 9.188 -3.41 4.734 1 97.31 103 LEU B N 1
ATOM 1981 C CA . LEU B 1 103 ? 8.477 -2.34 4.051 1 97.31 103 LEU B CA 1
ATOM 1982 C C . LEU B 1 103 ? 7.312 -1.834 4.898 1 97.31 103 LEU B C 1
ATOM 1984 O O . LEU B 1 103 ? 7.188 -0.63 5.133 1 97.31 103 LEU B O 1
ATOM 1988 N N . ASP B 1 104 ? 6.512 -2.693 5.469 1 96.81 104 ASP B N 1
ATOM 1989 C CA . ASP B 1 104 ? 5.375 -2.357 6.32 1 96.81 104 ASP B CA 1
ATOM 1990 C C . ASP B 1 104 ? 5.824 -1.578 7.555 1 96.81 104 ASP B C 1
ATOM 1992 O O . ASP B 1 104 ? 5.223 -0.562 7.91 1 96.81 104 ASP B O 1
ATOM 1996 N N . THR B 1 105 ? 6.816 -2.143 8.156 1 96.19 105 THR B N 1
ATOM 1997 C CA . THR B 1 105 ? 7.312 -1.539 9.391 1 96.19 105 THR B CA 1
ATOM 1998 C C . THR B 1 105 ? 7.734 -0.092 9.148 1 96.19 105 THR B C 1
ATOM 2000 O O . THR B 1 105 ? 7.34 0.806 9.898 1 96.19 105 THR B O 1
ATOM 2003 N N . VAL B 1 106 ? 8.453 0.122 8.117 1 96.56 106 VAL B N 1
ATOM 2004 C CA . VAL B 1 106 ? 9.008 1.434 7.785 1 96.56 106 VAL B CA 1
ATOM 2005 C C . VAL B 1 106 ? 7.875 2.393 7.418 1 96.56 106 VAL B C 1
ATOM 2007 O O . VAL B 1 106 ? 7.809 3.51 7.934 1 96.56 106 VAL B O 1
ATOM 2010 N N . ILE B 1 107 ? 6.969 1.952 6.559 1 97.38 107 ILE B N 1
ATOM 2011 C CA . ILE B 1 107 ? 5.871 2.783 6.086 1 97.38 107 ILE B CA 1
ATOM 2012 C C . ILE B 1 107 ? 4.922 3.096 7.242 1 97.38 107 ILE B C 1
ATOM 2014 O O . ILE B 1 107 ? 4.52 4.246 7.43 1 97.38 107 ILE B O 1
ATOM 2018 N N . ASN B 1 108 ? 4.617 2.125 8.031 1 95.38 108 ASN B N 1
ATOM 2019 C CA . ASN B 1 108 ? 3.689 2.316 9.148 1 95.38 108 ASN B CA 1
ATOM 2020 C C . ASN B 1 108 ? 4.262 3.258 10.203 1 95.38 108 ASN B C 1
ATOM 2022 O O . ASN B 1 108 ? 3.521 4.008 10.836 1 95.38 108 ASN B O 1
ATOM 2026 N N . ALA B 1 109 ? 5.504 3.188 10.406 1 94.25 109 ALA B N 1
ATOM 2027 C CA . ALA B 1 109 ? 6.141 4.086 11.367 1 94.25 109 ALA B CA 1
ATOM 2028 C C . ALA B 1 109 ? 5.945 5.543 10.969 1 94.25 109 ALA B C 1
ATOM 2030 O O . ALA B 1 109 ? 5.672 6.398 11.812 1 94.25 109 ALA B O 1
ATOM 2031 N N . TYR B 1 110 ? 6.109 5.863 9.68 1 95.38 110 TYR B N 1
ATOM 2032 C CA . TYR B 1 110 ? 5.902 7.227 9.211 1 95.38 110 TYR B CA 1
ATOM 2033 C C . TYR B 1 110 ? 4.492 7.703 9.531 1 95.38 110 TYR B C 1
ATOM 2035 O O . TYR B 1 110 ? 4.309 8.766 10.133 1 95.38 110 TYR B O 1
ATOM 2043 N N . PHE B 1 111 ? 3.496 6.898 9.188 1 95.19 111 PHE B N 1
ATOM 2044 C CA . PHE B 1 111 ? 2.109 7.324 9.352 1 95.19 111 PHE B CA 1
ATOM 2045 C C . PHE B 1 111 ? 1.716 7.344 10.82 1 95.19 111 PHE B C 1
ATOM 2047 O O . PHE B 1 111 ? 0.875 8.148 11.234 1 95.19 111 PHE B O 1
ATOM 2054 N N . ALA B 1 112 ? 2.371 6.508 11.602 1 92.94 112 ALA B N 1
ATOM 2055 C CA . ALA B 1 112 ? 2.096 6.484 13.031 1 92.94 112 ALA B CA 1
ATOM 2056 C C . ALA B 1 112 ? 2.809 7.633 13.742 1 92.94 112 ALA B C 1
ATOM 2058 O O . ALA B 1 112 ? 2.469 7.969 14.883 1 92.94 112 ALA B O 1
ATOM 2059 N N . GLY B 1 113 ? 3.838 8.211 13.125 1 90.94 113 GLY B N 1
ATOM 2060 C CA . GLY B 1 113 ? 4.645 9.242 13.766 1 90.94 113 GLY B CA 1
ATOM 2061 C C . GLY B 1 113 ? 5.551 8.703 14.852 1 90.94 113 GLY B C 1
ATOM 2062 O O . GLY B 1 113 ? 5.746 9.352 15.883 1 90.94 113 GLY B O 1
ATOM 2063 N N . LYS B 1 114 ? 5.949 7.488 14.602 1 89.12 114 LYS B N 1
ATOM 2064 C CA . LYS B 1 114 ? 6.801 6.848 15.602 1 89.12 114 LYS B CA 1
ATOM 2065 C C . LYS B 1 114 ? 8.195 6.57 15.039 1 89.12 114 LYS B C 1
ATOM 2067 O O . LYS B 1 114 ? 8.328 6.016 13.945 1 89.12 114 LYS B O 1
ATOM 2072 N N . LYS B 1 115 ? 9.148 6.988 15.75 1 88.81 115 LYS B N 1
ATOM 2073 C CA . LYS B 1 115 ? 10.523 6.684 15.359 1 88.81 115 LYS B CA 1
ATOM 2074 C C . LYS B 1 115 ? 10.836 5.203 15.555 1 88.81 115 LYS B C 1
ATOM 2076 O O . LYS B 1 115 ? 10.453 4.609 16.562 1 88.81 115 LYS B O 1
ATOM 2081 N N . LEU B 1 116 ? 11.492 4.652 14.547 1 89.81 116 LEU B N 1
ATOM 2082 C CA . LEU B 1 116 ? 11.93 3.264 14.672 1 89.81 116 LEU B CA 1
ATOM 2083 C C . LEU B 1 116 ? 13.188 3.164 15.523 1 89.81 116 LEU B C 1
ATOM 2085 O O . LEU B 1 116 ? 14.125 3.947 15.344 1 89.81 116 LEU B O 1
ATOM 2089 N N . ASP B 1 117 ? 13.125 2.293 16.5 1 85.06 117 ASP B N 1
ATOM 2090 C CA . ASP B 1 117 ? 14.281 2.094 17.375 1 85.06 117 ASP B CA 1
ATOM 2091 C C . ASP B 1 117 ? 15.242 1.064 16.781 1 85.06 117 ASP B C 1
ATOM 2093 O O . ASP B 1 117 ? 16.328 0.846 17.328 1 85.06 117 ASP B O 1
ATOM 2097 N N . ILE B 1 118 ? 14.852 0.426 15.766 1 82.12 118 ILE B N 1
ATOM 2098 C CA . ILE B 1 118 ? 15.648 -0.63 15.156 1 82.12 118 ILE B CA 1
ATOM 2099 C C . ILE B 1 118 ? 16.188 -0.153 13.805 1 82.12 118 ILE B C 1
ATOM 2101 O O . ILE B 1 118 ? 15.477 0.508 13.047 1 82.12 118 ILE B O 1
ATOM 2105 N N . SER B 1 119 ? 17.469 -0.48 13.586 1 85.56 119 SER B N 1
ATOM 2106 C CA . SER B 1 119 ? 18.078 -0.118 12.312 1 85.56 119 SER B CA 1
ATOM 2107 C C . SER B 1 119 ? 17.609 -1.037 11.188 1 85.56 119 SER B C 1
ATOM 2109 O O . SER B 1 119 ? 17.141 -2.146 11.445 1 85.56 119 SER B O 1
ATOM 2111 N N . ILE B 1 120 ? 17.672 -0.523 9.961 1 86.56 120 ILE B N 1
ATOM 2112 C CA . ILE B 1 120 ? 17.297 -1.322 8.797 1 86.56 120 ILE B CA 1
ATOM 2113 C C . ILE B 1 120 ? 18.141 -2.596 8.75 1 86.56 120 ILE B C 1
ATOM 2115 O O . ILE B 1 120 ? 17.641 -3.658 8.367 1 86.56 120 ILE B O 1
ATOM 2119 N N . ASP B 1 121 ? 19.406 -2.439 9.156 1 86.12 121 ASP B N 1
ATOM 2120 C CA . ASP B 1 121 ? 20.297 -3.598 9.172 1 86.12 121 ASP B CA 1
ATOM 2121 C C . ASP B 1 121 ? 19.766 -4.684 10.102 1 86.12 121 ASP B C 1
ATOM 2123 O O . ASP B 1 121 ? 19.828 -5.871 9.773 1 86.12 121 ASP B O 1
ATOM 2127 N N . GLU B 1 122 ? 19.297 -4.266 11.164 1 88.12 122 GLU B N 1
ATOM 2128 C CA . GLU B 1 122 ? 18.719 -5.211 12.125 1 88.12 122 GLU B CA 1
ATOM 2129 C C . GLU B 1 122 ? 17.453 -5.871 11.562 1 88.12 122 GLU B C 1
ATOM 2131 O O . GLU B 1 122 ? 17.219 -7.059 11.781 1 88.12 122 GLU B O 1
ATOM 2136 N N . LEU B 1 123 ? 16.719 -5.027 10.852 1 87.25 123 LEU B N 1
ATOM 2137 C CA . LEU B 1 123 ? 15.516 -5.566 10.234 1 87.25 123 LEU B CA 1
ATOM 2138 C C . LEU B 1 123 ? 15.867 -6.598 9.172 1 87.25 123 LEU B C 1
ATOM 2140 O O . LEU B 1 123 ? 15.188 -7.625 9.047 1 87.25 123 LEU B O 1
ATOM 2144 N N . LEU B 1 124 ? 16.953 -6.375 8.508 1 87.5 124 LEU B N 1
ATOM 2145 C CA . LEU B 1 124 ? 17.375 -7.27 7.434 1 87.5 124 LEU B CA 1
ATOM 2146 C C . LEU B 1 124 ? 17.922 -8.578 7.996 1 87.5 124 LEU B C 1
ATOM 2148 O O . LEU B 1 124 ? 17.781 -9.633 7.371 1 87.5 124 LEU B O 1
ATOM 2152 N N . GLU B 1 125 ? 18.547 -8.484 9.109 1 85.06 125 GLU B N 1
ATOM 2153 C CA . GLU B 1 125 ? 19.062 -9.688 9.766 1 85.06 125 GLU B CA 1
ATOM 2154 C C . GLU B 1 125 ? 17.938 -10.648 10.125 1 85.06 125 GLU B C 1
ATOM 2156 O O . GLU B 1 125 ? 18.141 -11.867 10.141 1 85.06 125 GLU B O 1
ATOM 2161 N N . ASP B 1 126 ? 16.797 -10.117 10.398 1 77 126 ASP B N 1
ATOM 2162 C CA . ASP B 1 126 ? 15.641 -10.93 10.773 1 77 126 ASP B CA 1
ATOM 2163 C C . ASP B 1 126 ? 15.094 -11.695 9.57 1 77 126 ASP B C 1
ATOM 2165 O O . ASP B 1 126 ? 14.391 -12.695 9.734 1 77 126 ASP B O 1
ATOM 2169 N N . ILE B 1 127 ? 15.344 -11.227 8.344 1 76.44 127 ILE B N 1
ATOM 2170 C CA . ILE B 1 127 ? 14.883 -11.891 7.133 1 76.44 127 ILE B CA 1
ATOM 2171 C C . ILE B 1 127 ? 15.664 -13.188 6.93 1 76.44 127 ILE B C 1
ATOM 2173 O O . ILE B 1 127 ? 15.102 -14.203 6.512 1 76.44 127 ILE B O 1
ATOM 2177 N N . ASP B 1 128 ? 17.047 -13.18 7.105 1 65.62 128 ASP B N 1
ATOM 2178 C CA . ASP B 1 128 ? 17.953 -14.289 6.848 1 65.62 128 ASP B CA 1
ATOM 2179 C C . ASP B 1 128 ? 17.734 -15.422 7.855 1 65.62 128 ASP B C 1
ATOM 2181 O O . ASP B 1 128 ? 18.188 -16.547 7.645 1 65.62 128 ASP B O 1
ATOM 2185 N N . TYR B 1 129 ? 16.969 -15.133 8.93 1 56.56 129 TYR B N 1
ATOM 2186 C CA . TYR B 1 129 ? 16.75 -16.203 9.898 1 56.56 129 TYR B CA 1
ATOM 2187 C C . TYR B 1 129 ? 15.398 -16.859 9.688 1 56.56 129 TYR B C 1
ATOM 2189 O O . TYR B 1 129 ? 14.438 -16.203 9.273 1 56.56 129 TYR B O 1
#

Sequence (258 aa):
MNNHVQILFNNYKGKNDSFIYYLHEKNIFNENSFIEYCKAIIKITEENFKRYNHKNIDRKISKMINYTYGYILKSFINHLNKNDLYKMSNYPVKNLYGYISILDTVINAYFAGKKLDISIDELLEDIDYMNNHVQILFNNYKGKNDSFIYYLHEKNIFNENSFIEYCKAIIKITEENFKRYNHKNIDRKISKMINYTYGYILKSFINHLNKNDLYKMSNYPVKNLYGYISILDTVINAYFAGKKLDISIDELLEDIDY

Organism: NCBI:txid1123349

pLDDT: mean 91.17, std 10.16, range [41.91, 98.62]

Foldseek 3Di:
DPPLVVLLVCLLVLHPPAQNVCCPVVLERDPVNLLSNLVSLLVVLVVCLVDDDQPDDDPVSLVSLVNSLVSVVVSVVQQPPPPHPRHHPPPPPQQNVLSNVSSCVSSVSSVNSHRDPDHVVRSVVVSVD/DPPLVVLLVCLLVLHPPAQNVCCPVVLERDPVNLLSNLVSLLVVLVVCLVDDDQPDDDPVSLVSLVNSLVSVVVSVVQQPPPPHPRHHPPPPPQQNVLSNVSSCVSSVSSNNSHRDPDHVVRSVVVSVD

Secondary structure (DSSP, 8-state):
--HHHHHHHHHHHT-TTSHHHIIIII-B--HHHHHHHHHHHHHHHHHHHHHS-TTEEEHHHHHHHHHHHHHHHHHHHHHH-TT-----BT--TTTHHHHHHHHHHHHHHHHHT---SS-HHHHHHHHH-/--HHHHHHHHHHHT-TTSHHHIIIII-B--HHHHHHHHHHHHHHHHHHHHHS-TTEEEHHHHHHHHHHHHHHHHHHHHHH-TT-----BT--TTTHHHHHHHHHHHHHHHHHT---SS-HHHHHHHHH-

Solvent-accessible surface area (backbone atoms only — not comparable to full-atom values): 13783 Å² total; per-residue (Å²): 128,63,70,35,60,52,50,50,48,31,29,55,69,40,31,89,82,22,39,44,18,31,46,72,80,64,26,27,54,50,63,68,34,44,51,52,52,50,51,19,49,46,51,48,28,49,55,47,50,74,68,44,59,91,56,47,37,55,21,69,61,50,31,42,51,51,50,43,52,50,49,53,51,49,51,53,36,39,44,43,32,82,90,40,87,51,64,51,42,73,59,51,76,92,37,43,67,39,53,51,48,49,52,47,53,48,55,48,25,44,46,67,58,43,70,75,92,66,52,69,66,59,56,51,55,59,40,83,96,127,61,70,35,59,52,50,50,47,31,30,54,67,41,32,89,79,22,39,45,18,31,46,72,78,64,26,29,54,50,63,67,34,46,50,52,52,48,51,21,48,47,53,49,28,49,55,45,49,74,69,45,60,89,58,49,36,55,21,69,61,50,30,40,50,51,50,43,52,52,51,54,52,48,52,52,36,38,43,43,33,83,90,41,88,51,64,52,43,72,59,51,78,93,36,43,67,39,53,52,48,50,52,47,53,48,55,49,26,45,46,67,58,44,72,74,91,66,53,69,67,59,54,51,55,58,40,82,98

Radius of gyration: 17.71 Å; Cα contacts (8 Å, |Δi|>4): 353; chains: 2; bounding box: 41×45×37 Å